Protein AF-A0A5B0R4Y1-F1 (afdb_monomer_lite)

Structure (mmCIF, N/CA/C/O backbone):
data_AF-A0A5B0R4Y1-F1
#
_entry.id   AF-A0A5B0R4Y1-F1
#
loop_
_atom_site.group_PDB
_atom_site.id
_atom_site.type_symbol
_atom_site.label_atom_id
_atom_site.label_alt_id
_atom_site.label_comp_id
_atom_site.label_asym_id
_atom_site.label_entity_id
_atom_site.label_seq_id
_atom_site.pdbx_PDB_ins_code
_atom_site.Cartn_x
_atom_site.Cartn_y
_atom_site.Cartn_z
_atom_site.occupancy
_atom_site.B_iso_or_equiv
_atom_site.auth_seq_id
_atom_site.auth_comp_id
_atom_site.auth_asym_id
_atom_site.auth_atom_id
_atom_site.pdbx_PDB_model_num
ATOM 1 N N . MET A 1 1 ? -43.181 -22.232 20.679 1.00 38.09 1 MET A N 1
ATOM 2 C CA . MET A 1 1 ? -42.866 -20.797 20.795 1.00 38.09 1 MET A CA 1
ATOM 3 C C . MET A 1 1 ? -41.421 -20.640 20.395 1.00 38.09 1 MET A C 1
ATOM 5 O O . MET A 1 1 ? -40.555 -21.022 21.168 1.00 38.09 1 MET A O 1
ATOM 9 N N . GLU A 1 2 ? -41.171 -20.155 19.186 1.00 41.31 2 GLU A N 1
ATOM 10 C CA . GLU A 1 2 ? -39.865 -19.580 18.876 1.00 41.31 2 GLU A CA 1
ATOM 11 C C . GLU A 1 2 ? -39.806 -18.232 19.598 1.00 41.31 2 GLU A C 1
ATOM 13 O O . GLU A 1 2 ? -40.754 -17.446 19.524 1.00 41.31 2 GLU A O 1
ATOM 18 N N . ALA A 1 3 ? -38.749 -18.001 20.374 1.00 44.84 3 ALA A N 1
ATOM 19 C CA . ALA A 1 3 ? -38.486 -16.672 20.900 1.00 44.84 3 ALA A CA 1
ATOM 20 C C . ALA A 1 3 ? -37.975 -15.824 19.733 1.00 44.84 3 ALA A C 1
ATOM 22 O O . ALA A 1 3 ? -37.005 -16.207 19.079 1.00 44.84 3 ALA A O 1
ATOM 23 N N . ASN A 1 4 ? -38.632 -14.698 19.459 1.00 44.19 4 ASN A N 1
ATOM 24 C CA . ASN A 1 4 ? -38.173 -13.764 18.441 1.00 44.19 4 ASN A CA 1
ATOM 25 C C . ASN A 1 4 ? -36.927 -13.038 18.979 1.00 44.19 4 ASN A C 1
ATOM 27 O O . ASN A 1 4 ? -37.041 -12.014 19.651 1.00 44.19 4 ASN A O 1
ATOM 31 N N . GLU A 1 5 ? -35.745 -13.624 18.773 1.00 57.09 5 GLU A N 1
ATOM 32 C CA . GLU A 1 5 ? -34.458 -13.023 19.139 1.00 57.09 5 GLU A CA 1
ATOM 33 C C . GLU A 1 5 ? -34.149 -11.845 18.201 1.00 57.09 5 GLU A C 1
ATOM 35 O O . GLU A 1 5 ? -33.362 -11.959 17.264 1.00 57.09 5 GLU A O 1
ATOM 40 N N . ASP A 1 6 ? -34.796 -10.701 18.429 1.00 64.50 6 ASP A N 1
ATOM 41 C CA . ASP A 1 6 ? -34.558 -9.489 17.645 1.00 64.50 6 ASP A CA 1
ATOM 42 C C . ASP A 1 6 ? -33.087 -9.042 17.715 1.00 64.50 6 ASP A C 1
ATOM 44 O O . ASP A 1 6 ? -32.431 -9.091 18.762 1.00 64.50 6 ASP A O 1
ATOM 48 N N . ALA A 1 7 ? -32.559 -8.585 16.577 1.00 63.09 7 ALA A N 1
ATOM 49 C CA . ALA A 1 7 ? -31.158 -8.207 16.451 1.00 63.09 7 ALA A CA 1
ATOM 50 C C . ALA A 1 7 ? -30.819 -7.000 17.345 1.00 63.09 7 ALA A C 1
ATOM 52 O O . ALA A 1 7 ? -31.391 -5.916 17.211 1.00 63.09 7 ALA A O 1
ATOM 53 N N . ARG A 1 8 ? -29.848 -7.171 18.250 1.00 75.69 8 ARG A N 1
ATOM 54 C CA . ARG A 1 8 ? -29.476 -6.154 19.245 1.00 75.69 8 ARG A CA 1
ATOM 55 C C . ARG A 1 8 ? -28.254 -5.361 18.790 1.00 75.69 8 ARG A C 1
ATOM 57 O O . ARG A 1 8 ? -27.192 -5.937 18.558 1.00 75.69 8 ARG A O 1
ATOM 64 N N . ILE A 1 9 ? -28.399 -4.038 18.731 1.00 65.12 9 ILE A N 1
ATOM 65 C CA . ILE A 1 9 ? -27.326 -3.093 18.400 1.00 65.12 9 ILE A CA 1
ATOM 66 C C . ILE A 1 9 ? -26.909 -2.339 19.671 1.00 65.12 9 ILE A C 1
ATOM 68 O O . ILE A 1 9 ? -27.747 -1.729 20.333 1.00 65.12 9 ILE A O 1
ATOM 72 N N . GLU A 1 10 ? -25.619 -2.358 20.007 1.00 76.31 10 GLU A N 1
ATOM 73 C CA . GLU A 1 10 ? -25.014 -1.456 20.997 1.00 76.31 10 GLU A CA 1
ATOM 74 C C . GLU A 1 10 ? -24.172 -0.396 20.272 1.00 76.31 10 GLU A C 1
ATOM 76 O O . GLU A 1 10 ? -23.448 -0.724 19.331 1.00 76.31 10 GLU A O 1
ATOM 81 N N . VAL A 1 11 ? -24.242 0.863 20.714 1.00 69.62 11 VAL A N 1
ATOM 82 C CA . VAL A 1 11 ? -23.490 1.991 20.135 1.00 69.62 11 VAL A CA 1
ATOM 83 C C . VAL A 1 11 ? -22.503 2.526 21.169 1.00 69.62 11 VAL A C 1
ATOM 85 O O . VAL A 1 11 ? -22.904 2.881 22.277 1.00 69.62 11 VAL A O 1
ATOM 88 N N . ILE A 1 12 ? -21.223 2.619 20.808 1.00 76.06 12 ILE A N 1
ATOM 89 C CA . ILE A 1 12 ? -20.169 3.227 21.632 1.00 76.06 12 ILE A CA 1
ATOM 90 C C . ILE A 1 12 ? -19.651 4.468 20.894 1.00 76.06 12 ILE A C 1
ATOM 92 O O . ILE A 1 12 ? -19.086 4.344 19.811 1.00 76.06 12 ILE A O 1
ATOM 96 N N . LEU A 1 13 ? -19.866 5.660 21.460 1.00 70.75 13 LEU A N 1
ATOM 97 C CA . LEU A 1 13 ? -19.510 6.953 20.852 1.00 70.75 13 LEU A CA 1
ATOM 98 C C . LEU A 1 13 ? -18.088 7.397 21.224 1.00 70.75 13 LEU A C 1
ATOM 100 O O . LEU A 1 13 ? -17.668 7.189 22.362 1.00 70.75 13 LEU A O 1
ATOM 104 N N . LEU A 1 14 ? -17.380 8.042 20.286 1.00 53.69 14 LEU A N 1
ATOM 105 C CA . LEU A 1 14 ? -15.951 8.372 20.408 1.00 53.69 14 LEU A CA 1
ATOM 106 C C . LEU A 1 14 ? -15.570 9.844 20.029 1.00 53.69 14 LEU A C 1
ATOM 108 O O . LEU A 1 14 ? -14.380 10.133 20.000 1.00 53.69 14 LEU A O 1
ATOM 112 N N . GLY A 1 15 ? -16.524 10.765 19.764 1.00 49.78 15 GLY A N 1
ATOM 113 C CA . GLY A 1 15 ? -16.311 12.196 19.361 1.00 49.78 15 GLY A CA 1
ATOM 114 C C . GLY A 1 15 ? -16.040 13.214 20.511 1.00 49.78 15 GLY A C 1
ATOM 115 O O . GLY A 1 15 ? -16.071 12.809 21.669 1.00 49.78 15 GLY A O 1
ATOM 116 N N . THR A 1 16 ? -15.802 14.542 20.372 1.00 51.34 16 THR A N 1
ATOM 117 C CA . THR A 1 16 ? -15.442 15.499 19.268 1.00 51.34 16 THR A CA 1
ATOM 118 C C . THR A 1 16 ? -14.321 16.523 19.689 1.00 51.34 16 THR A C 1
ATOM 120 O O . THR A 1 16 ? -14.647 17.565 20.260 1.00 51.34 16 THR A O 1
ATOM 123 N N . ASP A 1 17 ? -13.013 16.226 19.521 1.00 47.69 17 ASP A N 1
ATOM 124 C CA . ASP A 1 17 ? -11.842 17.012 20.053 1.00 47.69 17 ASP A CA 1
ATOM 125 C C . ASP A 1 17 ? -11.640 18.408 19.393 1.00 47.69 17 ASP A C 1
ATOM 127 O O . ASP A 1 17 ? -11.940 18.532 18.202 1.00 47.69 17 ASP A O 1
ATOM 131 N N . PRO A 1 18 ? -11.160 19.464 20.100 1.00 54.31 18 PRO A N 1
ATOM 132 C CA . PRO A 1 18 ? -11.375 20.857 19.689 1.00 54.31 18 PRO A CA 1
ATOM 133 C C . PRO A 1 18 ? -10.132 21.617 19.183 1.00 54.31 18 PRO A C 1
ATOM 135 O O . PRO A 1 18 ? -8.990 21.257 19.454 1.00 54.31 18 PRO A O 1
ATOM 138 N N . GLU A 1 19 ? -10.377 22.794 18.595 1.00 49.00 19 GLU A N 1
ATOM 139 C CA . GLU A 1 19 ? -9.423 23.912 18.584 1.00 49.00 19 GLU A CA 1
ATOM 140 C C . GLU A 1 19 ? -10.043 25.148 19.262 1.00 49.00 19 GLU A C 1
ATOM 142 O O . GLU A 1 19 ? -10.881 25.831 18.682 1.00 49.00 19 GLU A O 1
ATOM 147 N N . ASP A 1 20 ? -9.630 25.434 20.502 1.00 52.31 20 ASP A N 1
ATOM 148 C CA . ASP A 1 20 ? -9.762 26.748 21.154 1.00 52.31 20 ASP A CA 1
ATOM 149 C C . ASP A 1 20 ? -8.780 26.839 22.339 1.00 52.31 20 ASP A C 1
ATOM 151 O O . ASP A 1 20 ? -8.605 25.868 23.082 1.00 52.31 20 ASP A O 1
ATOM 155 N N . GLN A 1 21 ? -8.159 28.002 22.568 1.00 52.16 21 GLN A N 1
ATOM 156 C CA . GLN A 1 21 ? -7.161 28.213 23.631 1.00 52.16 21 GLN A CA 1
ATOM 157 C C . GLN A 1 21 ? -7.793 28.454 25.016 1.00 52.16 21 GLN A C 1
ATOM 159 O O . GLN A 1 21 ? -7.439 29.363 25.773 1.00 52.16 21 GLN A O 1
ATOM 164 N N . GLY A 1 22 ? -8.694 27.548 25.395 1.00 65.81 22 GLY A N 1
ATOM 165 C CA . GLY A 1 22 ? -9.138 27.373 26.771 1.00 65.81 22 GLY A CA 1
ATOM 166 C C . GLY A 1 22 ? -10.451 28.064 27.125 1.00 65.81 22 GLY A C 1
ATOM 167 O O . GLY A 1 22 ? -10.496 28.819 28.104 1.00 65.81 22 GLY A O 1
ATOM 168 N N . CYS A 1 23 ? -11.534 27.740 26.418 1.00 67.38 23 CYS A N 1
ATOM 169 C CA . CYS A 1 23 ? -12.882 27.919 26.955 1.00 67.38 23 CYS A CA 1
ATOM 170 C C . CYS A 1 23 ? -13.109 27.077 28.233 1.00 67.38 23 CYS A C 1
ATOM 172 O O . CYS A 1 23 ? -12.277 26.261 28.639 1.00 67.38 23 CYS A O 1
ATOM 174 N N . ARG A 1 24 ? -14.275 27.248 28.873 1.00 77.12 24 ARG A N 1
ATOM 175 C CA . ARG A 1 24 ? -14.645 26.522 30.104 1.00 77.12 24 ARG A CA 1
ATOM 176 C C . ARG A 1 24 ? -14.675 24.994 29.930 1.00 77.12 24 ARG A C 1
ATOM 178 O O . ARG A 1 24 ? -14.345 24.296 30.878 1.00 77.12 24 ARG A O 1
ATOM 185 N N . CYS A 1 25 ? -15.039 24.493 28.746 1.00 73.69 25 CYS A N 1
ATOM 186 C CA . CYS A 1 25 ? -15.074 23.056 28.438 1.00 73.69 25 CYS A CA 1
ATOM 187 C C . CYS A 1 25 ? -13.656 22.462 28.418 1.00 73.69 25 CYS A C 1
ATOM 189 O O . CYS A 1 25 ? -13.374 21.517 29.143 1.00 73.69 25 CYS A O 1
ATOM 191 N N . CYS A 1 26 ? -12.727 23.080 27.681 1.00 67.50 26 CYS A N 1
ATOM 192 C CA . CYS A 1 26 ? -11.330 22.630 27.575 1.00 67.50 26 CYS A CA 1
ATOM 193 C C . CYS A 1 26 ? -10.524 22.764 28.887 1.00 67.50 26 CYS A C 1
ATOM 195 O O . CYS A 1 26 ? -9.380 22.325 28.954 1.00 67.50 26 CYS A O 1
ATOM 197 N N . LYS A 1 27 ? -11.097 23.406 29.914 1.00 75.06 27 LYS A N 1
ATOM 198 C CA . LYS A 1 27 ? -10.540 23.569 31.270 1.00 75.06 27 LYS A CA 1
ATOM 199 C C . LYS A 1 27 ? -11.346 22.804 32.336 1.00 75.06 27 LYS A C 1
ATOM 201 O O . LYS A 1 27 ? -11.168 23.052 33.525 1.00 75.06 27 LYS A O 1
ATOM 206 N N . SER A 1 28 ? -12.265 21.934 31.920 1.00 82.00 28 SER A N 1
ATOM 207 C CA . SER A 1 28 ? -13.116 21.135 32.805 1.00 82.00 28 SER A CA 1
ATOM 208 C C . SER A 1 28 ? -12.381 19.892 33.309 1.00 82.00 28 SER A C 1
ATOM 210 O O . SER A 1 28 ? -11.640 19.256 32.562 1.00 82.00 28 SER A O 1
ATOM 212 N N . GLU A 1 29 ? -12.623 19.514 34.565 1.00 83.69 29 GLU A N 1
ATOM 213 C CA . GLU A 1 29 ? -12.167 18.234 35.126 1.00 83.69 29 GLU A CA 1
ATOM 214 C C . GLU A 1 29 ? -13.196 17.096 34.921 1.00 83.69 29 GLU A C 1
ATOM 216 O O . GLU A 1 29 ? -12.877 15.934 35.186 1.00 83.69 29 GLU A O 1
ATOM 221 N N . ASP A 1 30 ? -14.419 17.373 34.425 1.00 82.62 30 ASP A N 1
ATOM 222 C CA . ASP A 1 30 ? -15.346 16.294 34.042 1.00 82.62 30 ASP A CA 1
ATOM 223 C C . ASP A 1 30 ? -14.833 15.618 32.762 1.00 82.62 30 ASP A C 1
ATOM 225 O O . ASP A 1 30 ? -14.739 16.220 31.693 1.00 82.62 30 ASP A O 1
ATOM 229 N N . ARG A 1 31 ? -14.555 14.315 32.850 1.00 76.44 31 ARG A N 1
ATOM 230 C CA . ARG A 1 31 ? -14.103 13.485 31.724 1.00 76.44 31 ARG A CA 1
ATOM 231 C C . ARG A 1 31 ? -15.106 13.381 30.567 1.00 76.44 31 ARG A C 1
ATOM 233 O O . ARG A 1 31 ? -14.741 12.825 29.538 1.00 76.44 31 ARG A O 1
ATOM 240 N N . LYS A 1 32 ? -16.336 13.883 30.713 1.00 78.06 32 LYS A N 1
ATOM 241 C CA . LYS A 1 32 ? -17.307 14.055 29.613 1.00 78.06 32 LYS A CA 1
ATOM 242 C C . LYS A 1 32 ? -17.019 15.273 28.729 1.00 78.06 32 LYS A C 1
ATOM 244 O O . LYS A 1 32 ? -17.507 15.323 27.606 1.00 78.06 32 LYS A O 1
ATOM 249 N N . ASP A 1 33 ? -16.262 16.246 29.236 1.00 77.25 33 ASP A N 1
ATOM 250 C CA . ASP A 1 33 ? -15.797 17.402 28.464 1.00 77.25 33 ASP A CA 1
ATOM 251 C C . ASP A 1 33 ? -14.482 17.113 27.717 1.00 77.25 33 ASP A C 1
ATOM 253 O O . ASP A 1 33 ? -14.131 17.874 26.813 1.00 77.25 33 ASP A O 1
ATOM 257 N N . LEU A 1 34 ? -13.804 15.995 28.028 1.00 72.81 34 LEU A N 1
ATOM 258 C CA . LEU A 1 34 ? -12.762 15.408 27.180 1.00 72.81 34 LEU A CA 1
ATOM 259 C C . LEU A 1 34 ? -13.405 14.746 25.957 1.00 72.81 34 LEU A C 1
ATOM 261 O O . LEU A 1 34 ? -14.401 14.031 26.066 1.00 72.81 34 LEU A O 1
ATOM 265 N N . ARG A 1 35 ? -12.814 14.980 24.788 1.00 77.12 35 ARG A N 1
ATOM 266 C CA . ARG A 1 35 ? -13.399 14.669 23.488 1.00 77.12 35 ARG A CA 1
ATOM 267 C C . ARG A 1 35 ? -12.326 14.090 22.548 1.00 77.12 35 ARG A C 1
ATOM 269 O O . ARG A 1 35 ? -11.141 14.194 22.831 1.00 77.12 35 ARG A O 1
ATOM 276 N N . ARG A 1 36 ? -12.733 13.397 21.481 1.00 80.44 36 ARG A N 1
ATOM 277 C CA . ARG A 1 36 ? -11.874 12.702 20.483 1.00 80.44 36 ARG A CA 1
ATOM 278 C C . ARG A 1 36 ? -12.488 12.844 19.080 1.00 80.44 36 ARG A C 1
ATOM 280 O O . ARG A 1 36 ? -13.558 13.408 18.982 1.00 80.44 36 ARG A O 1
ATOM 287 N N . ASN A 1 37 ? -11.869 12.468 17.966 1.00 85.81 37 ASN A N 1
ATOM 288 C CA . ASN A 1 37 ? -12.493 12.611 16.635 1.00 85.81 37 ASN A CA 1
ATOM 289 C C . ASN A 1 37 ? -13.846 11.894 16.509 1.00 85.81 37 ASN A C 1
ATOM 291 O O . ASN A 1 37 ? -14.029 10.819 17.076 1.00 85.81 37 ASN A O 1
ATOM 295 N N . THR A 1 38 ? -14.774 12.472 15.736 1.00 87.94 38 THR A N 1
ATOM 296 C CA . THR A 1 38 ? -16.092 11.880 15.459 1.00 87.94 38 THR A CA 1
ATOM 297 C C . THR A 1 38 ? -15.934 10.448 14.961 1.00 87.94 38 THR A C 1
ATOM 299 O O . THR A 1 38 ? -15.342 10.208 13.916 1.00 87.94 38 THR A O 1
ATOM 302 N N . SER A 1 39 ? -16.432 9.496 15.743 1.00 89.88 39 SER A N 1
ATOM 303 C CA . SER A 1 39 ? -16.398 8.072 15.428 1.00 89.88 39 SER A CA 1
ATOM 304 C C . SER A 1 39 ? -17.388 7.338 16.337 1.00 89.88 39 SER A C 1
ATOM 306 O O . SER A 1 39 ? -17.730 7.821 17.427 1.00 89.88 39 SER A O 1
ATOM 308 N N . ALA A 1 40 ? -17.876 6.183 15.893 1.00 91.31 40 ALA A N 1
ATOM 309 C CA . ALA A 1 40 ? -18.737 5.313 16.683 1.00 91.31 40 ALA A CA 1
ATOM 310 C C . ALA A 1 40 ? -18.484 3.839 16.357 1.00 91.31 40 ALA A C 1
ATOM 312 O O . ALA A 1 40 ? -18.377 3.464 15.194 1.00 91.31 40 ALA A O 1
ATOM 313 N N . LEU A 1 41 ? -18.456 2.981 17.375 1.00 90.38 41 LEU A N 1
ATOM 314 C CA . LEU A 1 41 ? -18.425 1.533 17.189 1.00 90.38 41 LEU A CA 1
ATOM 315 C C . LEU A 1 41 ? -19.829 0.954 17.386 1.00 90.38 41 LEU A C 1
ATOM 317 O O . LEU A 1 41 ? -20.397 1.061 18.476 1.00 90.38 41 LEU A O 1
ATOM 321 N N . LEU A 1 42 ? -20.362 0.311 16.349 1.00 88.44 42 LEU A N 1
ATOM 322 C CA . LEU A 1 42 ? -21.570 -0.501 16.429 1.00 88.44 42 LEU A CA 1
ATOM 323 C C . LEU A 1 42 ? -21.194 -1.948 16.751 1.00 88.44 42 LEU A C 1
ATOM 325 O O . LEU A 1 42 ? -20.435 -2.581 16.013 1.00 88.44 42 LEU A O 1
ATOM 329 N N . ARG A 1 43 ? -21.776 -2.498 17.818 1.00 90.19 43 ARG A N 1
ATOM 330 C CA . ARG A 1 43 ? -21.804 -3.941 18.065 1.00 90.19 43 ARG A CA 1
ATOM 331 C C . ARG A 1 43 ? -23.164 -4.488 17.663 1.00 90.19 43 ARG A C 1
ATOM 333 O O . ARG A 1 43 ? -24.164 -4.118 18.268 1.00 90.19 43 ARG A O 1
ATOM 340 N N . ILE A 1 44 ? -23.195 -5.393 16.691 1.00 85.50 44 ILE A N 1
ATOM 341 C CA . ILE A 1 44 ? -24.428 -5.995 16.177 1.00 85.50 44 ILE A CA 1
ATOM 342 C C . ILE A 1 44 ? -24.460 -7.477 16.559 1.00 85.50 44 ILE A C 1
ATOM 344 O O . ILE A 1 44 ? -23.631 -8.266 16.104 1.00 85.50 44 ILE A O 1
ATOM 348 N N . HIS A 1 45 ? -25.431 -7.861 17.384 1.00 83.31 45 HIS A N 1
ATOM 349 C CA . HIS A 1 45 ? -25.769 -9.254 17.659 1.00 83.31 45 HIS A CA 1
ATOM 350 C C . HIS A 1 45 ? -26.889 -9.685 16.711 1.00 83.31 45 HIS A C 1
ATOM 352 O O . HIS A 1 45 ? -28.009 -9.189 16.819 1.00 83.31 45 HIS A O 1
ATOM 358 N N . HIS A 1 46 ? -26.591 -10.611 15.796 1.00 78.62 46 HIS A N 1
ATOM 359 C CA . HIS A 1 46 ? -27.568 -11.172 14.862 1.00 78.62 46 HIS A CA 1
ATOM 360 C C . HIS A 1 46 ? -27.709 -12.690 15.091 1.00 78.62 46 HIS A C 1
ATOM 362 O O . HIS A 1 46 ? -26.675 -13.367 15.128 1.00 78.62 46 HIS A O 1
ATOM 368 N N . PRO A 1 47 ? -28.927 -13.258 15.221 1.00 73.06 47 PRO A N 1
ATOM 369 C CA . PRO A 1 47 ? -29.113 -14.666 15.606 1.00 73.06 47 PRO A CA 1
ATOM 370 C C . PRO A 1 47 ? -28.464 -15.679 14.659 1.00 73.06 47 PRO A C 1
ATOM 372 O O . PRO A 1 47 ? -27.982 -16.719 15.105 1.00 73.06 47 PRO A O 1
ATOM 375 N N . SER A 1 48 ? -28.407 -15.366 13.359 1.00 74.19 48 SER A N 1
ATOM 376 C CA . SER A 1 48 ? -27.786 -16.235 12.351 1.00 74.19 48 SER A CA 1
ATOM 377 C C . SER A 1 48 ? -26.253 -16.205 12.345 1.00 74.19 48 SER A C 1
ATOM 379 O O . SER A 1 48 ? -25.650 -17.064 11.707 1.00 74.19 48 SER A O 1
ATOM 381 N N . ASN A 1 49 ? -25.598 -15.262 13.039 1.00 71.25 49 ASN A N 1
ATOM 382 C CA . ASN A 1 49 ? -24.135 -15.142 13.020 1.00 71.25 49 ASN A CA 1
ATOM 383 C C . ASN A 1 49 ? -23.467 -16.103 14.020 1.00 71.25 49 ASN A C 1
ATOM 385 O O . ASN A 1 49 ? -22.801 -15.690 14.975 1.00 71.25 49 ASN A O 1
ATOM 389 N N . LYS A 1 50 ? -23.694 -17.402 13.821 1.00 70.00 50 LYS A N 1
ATOM 390 C CA . LYS A 1 50 ? -23.131 -18.495 14.618 1.00 70.00 50 LYS A CA 1
ATOM 391 C C . LYS A 1 50 ? -22.092 -19.264 13.806 1.00 70.00 50 LYS A C 1
ATOM 393 O O . LYS A 1 50 ? -22.286 -19.525 12.625 1.00 70.00 50 LYS A O 1
ATOM 398 N N . THR A 1 51 ? -21.013 -19.685 14.458 1.00 66.12 51 THR A N 1
ATOM 399 C CA . THR A 1 51 ? -19.959 -20.523 13.853 1.00 66.12 51 THR A CA 1
ATOM 400 C C . THR A 1 51 ? -20.302 -22.020 13.832 1.00 66.12 51 THR A C 1
ATOM 402 O O . THR A 1 51 ? -19.615 -22.798 13.179 1.00 66.12 51 THR A O 1
ATOM 405 N N . SER A 1 52 ? -21.347 -22.423 14.557 1.00 68.44 52 SER A N 1
ATOM 406 C CA . SER A 1 52 ? -21.909 -23.777 14.665 1.00 68.44 52 SER A CA 1
ATOM 407 C C . SER A 1 52 ? -23.331 -23.651 15.249 1.00 68.44 52 SER A C 1
ATOM 409 O O . SER A 1 52 ? -23.559 -22.673 15.965 1.00 68.44 52 SER A O 1
ATOM 411 N N . PRO A 1 53 ? -24.292 -24.570 15.014 1.00 71.56 53 PRO A N 1
ATOM 412 C CA . PRO A 1 53 ? -25.653 -24.458 15.563 1.00 71.56 53 PRO A CA 1
ATOM 413 C C . PRO A 1 53 ? -25.709 -24.199 17.081 1.00 71.56 53 PRO A C 1
ATOM 415 O O . PRO A 1 53 ? -26.478 -23.344 17.536 1.00 71.56 53 PRO A O 1
ATOM 418 N N . ASP A 1 54 ? -24.830 -24.873 17.830 1.00 76.56 54 ASP A N 1
ATOM 419 C CA . ASP A 1 54 ? -24.715 -24.803 19.294 1.00 76.56 54 ASP A CA 1
ATOM 420 C C . ASP A 1 54 ? -23.825 -23.649 19.797 1.00 76.56 54 ASP A C 1
ATOM 422 O O . ASP A 1 54 ? -23.701 -23.431 21.003 1.00 76.56 54 ASP A O 1
ATOM 426 N N . ALA A 1 55 ? -23.172 -22.904 18.897 1.00 69.50 55 ALA A N 1
ATOM 427 C CA . ALA A 1 55 ? -22.309 -21.791 19.279 1.00 69.50 55 ALA A CA 1
ATOM 428 C C . ALA A 1 55 ? -23.131 -20.529 19.616 1.00 69.50 55 ALA A C 1
ATOM 430 O O . ALA A 1 55 ? -24.130 -20.241 18.946 1.00 69.50 55 ALA A O 1
ATOM 431 N N . PRO A 1 56 ? -22.701 -19.717 20.604 1.00 71.00 56 PRO A N 1
ATOM 432 C CA . PRO A 1 56 ? -23.286 -18.398 20.826 1.00 71.00 56 PRO A CA 1
ATOM 433 C C . PRO A 1 56 ? -23.076 -17.504 19.595 1.00 71.00 56 PRO A C 1
ATOM 435 O O . PRO A 1 56 ? -22.042 -17.582 18.923 1.00 71.00 56 PRO A O 1
ATOM 438 N N . SER A 1 57 ? -24.045 -16.630 19.304 1.00 73.81 57 SER A N 1
ATOM 439 C CA . SER A 1 57 ? -23.930 -15.682 18.193 1.00 73.81 57 SER A CA 1
ATOM 440 C C . SER A 1 57 ? -22.749 -14.739 18.431 1.00 73.81 57 SER A C 1
ATOM 442 O O . SER A 1 57 ? -22.651 -14.054 19.452 1.00 73.81 57 SER A O 1
ATOM 444 N N . THR A 1 58 ? -21.805 -14.727 17.492 1.00 81.25 58 THR A N 1
ATOM 445 C CA . THR A 1 58 ? -20.613 -13.887 17.610 1.00 81.25 58 THR A CA 1
ATOM 446 C C . THR A 1 58 ? -20.978 -12.476 17.143 1.00 81.25 58 THR A C 1
ATOM 448 O O . THR A 1 58 ? -21.467 -12.326 16.023 1.00 81.25 58 THR A O 1
ATOM 451 N N . PRO A 1 59 ? -20.776 -11.423 17.951 1.00 84.31 59 PRO A N 1
ATOM 452 C CA . PRO A 1 59 ? -21.127 -10.071 17.536 1.00 84.31 59 PRO A CA 1
ATOM 453 C C . PRO A 1 59 ? -20.253 -9.585 16.374 1.00 84.31 59 PRO A C 1
ATOM 455 O O . PRO A 1 59 ? -19.055 -9.872 16.319 1.00 84.31 59 PRO A O 1
ATOM 458 N N . LEU A 1 60 ? -20.851 -8.814 15.467 1.00 83.44 60 LEU A N 1
ATOM 459 C CA . LEU A 1 60 ? -20.127 -8.026 14.470 1.00 83.44 60 LEU A CA 1
ATOM 460 C C . LEU A 1 60 ? -19.739 -6.672 15.071 1.00 83.44 60 LEU A C 1
ATOM 462 O O . LEU A 1 60 ? -20.539 -6.060 15.781 1.00 83.44 60 LEU A O 1
ATOM 466 N N . HIS A 1 61 ? -18.533 -6.198 14.768 1.00 86.31 61 HIS A N 1
ATOM 467 C CA . HIS A 1 61 ? -18.023 -4.895 15.190 1.00 86.31 61 HIS A CA 1
ATOM 468 C C . HIS A 1 61 ? -17.756 -4.007 13.966 1.00 86.31 61 HIS A C 1
ATOM 470 O O . HIS A 1 61 ? -16.727 -4.152 13.305 1.00 86.31 61 HIS A O 1
ATOM 476 N N . LEU A 1 62 ? -18.686 -3.094 13.672 1.00 86.50 62 LEU A N 1
ATOM 477 C CA . LEU A 1 62 ? -18.562 -2.097 12.603 1.00 86.50 62 LEU A CA 1
ATOM 478 C C . LEU A 1 62 ? -18.115 -0.764 13.207 1.00 86.50 62 LEU A C 1
ATOM 480 O O . LEU A 1 62 ? -18.839 -0.179 14.012 1.00 86.50 62 LEU A O 1
ATOM 484 N N . LEU A 1 63 ? -16.941 -0.280 12.810 1.00 90.94 63 LEU A N 1
ATOM 485 C CA . LEU A 1 63 ? -16.461 1.054 13.169 1.00 90.94 63 LEU A CA 1
ATOM 486 C C . LEU A 1 63 ? -16.927 2.069 12.119 1.00 90.94 63 LEU A C 1
ATOM 488 O O . LEU A 1 63 ? -16.728 1.847 10.929 1.00 90.94 63 LEU A O 1
ATOM 492 N N . ILE A 1 64 ? -17.528 3.171 12.556 1.00 91.56 64 ILE A N 1
ATOM 493 C CA . ILE A 1 64 ? -17.869 4.327 11.724 1.00 91.56 64 ILE A CA 1
ATOM 494 C C . ILE A 1 64 ? -16.839 5.413 12.016 1.00 91.56 64 ILE A C 1
ATOM 496 O O . ILE A 1 64 ? -16.724 5.836 13.166 1.00 91.56 64 ILE A O 1
ATOM 500 N N . ASP A 1 65 ? -16.128 5.836 10.973 1.00 91.62 65 ASP A N 1
ATOM 501 C CA . ASP A 1 65 ? -14.999 6.769 10.977 1.00 91.62 65 ASP A CA 1
ATOM 502 C C . ASP A 1 65 ? -13.808 6.384 11.872 1.00 91.62 65 ASP A C 1
ATOM 504 O O . ASP A 1 65 ? -13.917 5.770 12.936 1.00 91.62 65 ASP A O 1
ATOM 508 N N . VAL A 1 66 ? -12.620 6.756 11.404 1.00 87.56 66 VAL A N 1
ATOM 509 C CA . VAL A 1 66 ? -11.318 6.447 11.998 1.00 87.56 66 VAL A CA 1
ATOM 510 C C . VAL A 1 66 ? -10.469 7.719 11.973 1.00 87.56 66 VAL A C 1
ATOM 512 O O . VAL A 1 66 ? -9.471 7.801 11.270 1.00 87.56 66 VAL A O 1
ATOM 515 N N . GLY A 1 67 ? -10.882 8.760 12.699 1.00 84.12 67 GLY A N 1
ATOM 516 C CA . GLY A 1 67 ? -10.123 10.015 12.806 1.00 84.12 67 GLY A CA 1
ATOM 517 C C . GLY A 1 67 ? -8.838 9.905 13.634 1.00 84.12 67 GLY A C 1
ATOM 518 O O . GLY A 1 67 ? -8.676 8.956 14.397 1.00 84.12 67 GLY A O 1
ATOM 519 N N . LYS A 1 68 ? -7.941 10.901 13.532 1.00 79.19 68 LYS A N 1
ATOM 520 C CA . LYS A 1 68 ? -6.579 10.917 14.132 1.00 79.19 68 LYS A CA 1
ATOM 521 C C . LYS A 1 68 ? -6.465 10.414 15.589 1.00 79.19 68 LYS A C 1
ATOM 523 O O . LYS A 1 68 ? -5.463 9.799 15.937 1.00 79.19 68 LYS A O 1
ATOM 528 N N . SER A 1 69 ? -7.473 10.606 16.444 1.00 80.12 69 SER A N 1
ATOM 529 C CA . SER A 1 69 ? -7.476 10.103 17.833 1.00 80.12 69 SER A CA 1
ATOM 530 C C . SER A 1 69 ? -7.932 8.638 18.009 1.00 80.12 69 SER A C 1
ATOM 532 O O . SER A 1 69 ? -8.139 8.195 19.143 1.00 80.12 69 SER A O 1
ATOM 534 N N . PHE A 1 70 ? -8.168 7.884 16.928 1.00 84.88 70 PHE A N 1
ATOM 535 C CA . PHE A 1 70 ? -8.711 6.519 16.975 1.00 84.88 70 PHE A CA 1
ATOM 536 C C . PHE A 1 70 ? -7.878 5.584 17.857 1.00 84.88 70 PHE A C 1
ATOM 538 O O . PHE A 1 70 ? -8.444 4.875 18.687 1.00 84.88 70 PHE A O 1
ATOM 545 N N . CYS A 1 71 ? -6.547 5.610 17.733 1.00 74.62 71 CYS A N 1
ATOM 546 C CA . CYS A 1 71 ? -5.662 4.732 18.502 1.00 74.62 71 CYS A CA 1
ATOM 547 C C . CYS A 1 71 ? -5.850 4.919 20.022 1.00 74.62 71 CYS A C 1
ATOM 549 O O . CYS A 1 71 ? -5.910 3.941 20.770 1.00 74.62 71 CYS A O 1
ATOM 551 N N . GLU A 1 72 ? -6.046 6.153 20.495 1.00 73.75 72 GLU A N 1
ATOM 552 C CA . GLU A 1 72 ? -6.365 6.418 21.901 1.00 73.75 72 GLU A CA 1
ATOM 553 C C . GLU A 1 72 ? -7.760 5.932 22.296 1.00 73.75 72 GLU A C 1
ATOM 555 O O . GLU A 1 72 ? -7.924 5.301 23.341 1.00 73.75 72 GLU A O 1
ATOM 560 N N . ALA A 1 73 ? -8.764 6.214 21.460 1.00 81.81 73 ALA A N 1
ATOM 561 C CA . ALA A 1 73 ? -10.143 5.800 21.688 1.00 81.81 73 ALA A CA 1
ATOM 562 C C . ALA A 1 73 ? -10.244 4.267 21.783 1.00 81.81 73 ALA A C 1
ATOM 564 O O . ALA A 1 73 ? -10.836 3.734 22.721 1.00 81.81 73 ALA A O 1
ATOM 565 N N . ALA A 1 74 ? -9.587 3.551 20.870 1.00 82.44 74 ALA A N 1
ATOM 566 C CA . ALA A 1 74 ? -9.481 2.101 20.885 1.00 82.44 74 ALA A CA 1
ATOM 567 C C . ALA A 1 74 ? -8.754 1.602 22.143 1.00 82.44 74 ALA A C 1
ATOM 569 O O . ALA A 1 74 ? -9.284 0.750 22.855 1.00 82.44 74 ALA A O 1
ATOM 570 N N . ARG A 1 75 ? -7.583 2.161 22.480 1.00 73.56 75 ARG A N 1
ATOM 571 C CA . ARG A 1 75 ? -6.814 1.765 23.677 1.00 73.56 75 ARG A CA 1
ATOM 572 C C . ARG A 1 75 ? -7.573 2.009 24.982 1.00 73.56 75 ARG A C 1
ATOM 574 O O . ARG A 1 75 ? -7.413 1.227 25.916 1.00 73.56 75 ARG A O 1
ATOM 581 N N . GLU A 1 76 ? -8.414 3.038 25.050 1.00 81.00 76 GLU A N 1
ATOM 582 C CA . GLU A 1 76 ? -9.264 3.292 26.212 1.00 81.00 76 GLU A CA 1
ATOM 583 C C . GLU A 1 76 ? -10.513 2.396 26.254 1.00 81.00 76 GLU A C 1
ATOM 585 O O . GLU A 1 76 ? -10.816 1.825 27.304 1.00 81.00 76 GLU A O 1
ATOM 590 N N . PHE A 1 77 ? -11.272 2.289 25.161 1.00 86.75 77 PHE A N 1
ATOM 591 C CA . PHE A 1 77 ? -12.604 1.675 25.182 1.00 86.75 77 PHE A CA 1
ATOM 592 C C . PHE A 1 77 ? -12.612 0.194 24.792 1.00 86.75 77 PHE A C 1
ATOM 594 O O . PHE A 1 77 ? -13.389 -0.571 25.367 1.00 86.75 77 PHE A O 1
ATOM 601 N N . PHE A 1 78 ? -11.745 -0.264 23.883 1.00 87.62 78 PHE A N 1
ATOM 602 C CA . PHE A 1 78 ? -11.779 -1.660 23.432 1.00 87.62 78 PHE A CA 1
ATOM 603 C C . PHE A 1 78 ? -11.516 -2.655 24.579 1.00 87.62 78 PHE A C 1
ATOM 605 O O . PHE A 1 78 ? -12.281 -3.616 24.683 1.00 87.62 78 PHE A O 1
ATOM 612 N N . PRO A 1 79 ? -10.558 -2.433 25.508 1.00 81.56 79 PRO A N 1
ATOM 613 C CA . PRO A 1 79 ? -10.398 -3.300 26.674 1.00 81.56 79 PRO A CA 1
ATOM 614 C C . PRO A 1 79 ? -11.620 -3.280 27.604 1.00 81.56 79 PRO A C 1
ATOM 616 O O . PRO A 1 79 ? -12.083 -4.346 28.004 1.00 81.56 79 PRO A O 1
ATOM 619 N N . LYS A 1 80 ? -12.182 -2.093 27.895 1.00 88.94 80 LYS A N 1
ATOM 620 C CA . LYS A 1 80 ? -13.357 -1.924 28.778 1.00 88.94 80 LYS A CA 1
ATOM 621 C C . LYS A 1 80 ? -14.586 -2.682 28.270 1.00 88.94 80 LYS A C 1
ATOM 623 O O . LYS A 1 80 ? -15.329 -3.243 29.066 1.00 88.94 80 LYS A O 1
ATOM 628 N N . HIS A 1 81 ? -14.789 -2.706 26.953 1.00 89.19 81 HIS A N 1
ATOM 629 C CA . HIS A 1 81 ? -15.925 -3.374 26.314 1.00 89.19 81 HIS A CA 1
ATOM 630 C C . HIS A 1 81 ? -15.587 -4.775 25.767 1.00 89.19 81 HIS A C 1
ATOM 632 O O . HIS A 1 81 ? -16.450 -5.405 25.160 1.00 89.19 81 HIS A O 1
ATOM 638 N N . ASN A 1 82 ? -14.362 -5.275 25.969 1.00 88.19 82 ASN A N 1
ATOM 639 C CA . ASN A 1 82 ? -13.820 -6.513 25.388 1.00 88.19 82 ASN A CA 1
ATOM 640 C C . ASN A 1 82 ? -13.959 -6.620 23.849 1.00 88.19 82 ASN A C 1
ATOM 642 O O . ASN A 1 82 ? -14.246 -7.683 23.298 1.00 88.19 82 ASN A O 1
ATOM 646 N N . ILE A 1 83 ? -13.732 -5.514 23.140 1.00 86.06 83 ILE A N 1
ATOM 647 C CA . ILE A 1 83 ? -13.551 -5.506 21.684 1.00 86.06 83 ILE A CA 1
ATOM 648 C C . ILE A 1 83 ? -12.144 -6.029 21.372 1.00 86.06 83 ILE A C 1
ATOM 650 O O . ILE A 1 83 ? -11.154 -5.549 21.922 1.00 86.06 83 ILE A O 1
ATOM 654 N N . ARG A 1 84 ? -12.056 -7.038 20.499 1.00 81.56 84 ARG A N 1
ATOM 655 C CA . ARG A 1 84 ? -10.795 -7.711 20.116 1.00 81.56 84 ARG A CA 1
ATOM 656 C C . ARG A 1 84 ? -10.574 -7.813 18.604 1.00 81.56 84 ARG A C 1
ATOM 658 O O . ARG A 1 84 ? -9.526 -8.282 18.177 1.00 81.56 84 ARG A O 1
ATOM 665 N N . ARG A 1 85 ? -11.558 -7.383 17.815 1.00 78.94 85 ARG A N 1
ATOM 666 C CA . ARG A 1 85 ? -11.547 -7.321 16.350 1.00 78.94 85 ARG A CA 1
ATOM 667 C C . ARG A 1 85 ? -12.427 -6.163 15.892 1.00 78.94 85 ARG A C 1
ATOM 669 O O . ARG A 1 85 ? -13.323 -5.765 16.638 1.00 78.94 85 ARG A O 1
ATOM 676 N N . LEU A 1 86 ? -12.218 -5.724 14.659 1.00 82.12 86 LEU A N 1
ATOM 677 C CA . LEU A 1 86 ? -13.206 -5.005 13.862 1.00 82.12 86 LEU A CA 1
ATOM 678 C C . LEU A 1 86 ? -13.540 -5.900 12.670 1.00 82.12 86 LEU A C 1
ATOM 680 O O . LEU A 1 86 ? -12.636 -6.510 12.101 1.00 82.12 86 LEU A O 1
ATOM 684 N N . ASP A 1 87 ? -14.821 -6.019 12.343 1.00 81.56 87 ASP A N 1
ATOM 685 C CA . ASP A 1 87 ? -15.303 -6.824 11.217 1.00 81.56 87 ASP A CA 1
ATOM 686 C C . ASP A 1 87 ? -15.456 -5.965 9.948 1.00 81.56 87 ASP A C 1
ATOM 688 O O . ASP A 1 87 ? -15.326 -6.477 8.840 1.00 81.56 87 ASP A O 1
ATOM 692 N N . ALA A 1 88 ? -15.677 -4.654 10.106 1.00 83.00 88 ALA A N 1
ATOM 693 C CA . ALA A 1 88 ? -15.673 -3.676 9.021 1.00 83.00 88 ALA A CA 1
ATOM 694 C C . ALA A 1 88 ? -15.376 -2.252 9.531 1.00 83.00 88 ALA A C 1
ATOM 696 O O . ALA A 1 88 ? -15.546 -1.946 10.717 1.00 83.00 88 ALA A O 1
ATOM 697 N N . VAL A 1 89 ? -14.978 -1.376 8.605 1.00 88.19 89 VAL A N 1
ATOM 698 C CA . VAL A 1 89 ? -14.843 0.075 8.796 1.00 88.19 89 VAL A CA 1
ATOM 699 C C . VAL A 1 89 ? -15.686 0.776 7.729 1.00 88.19 89 VAL A C 1
ATOM 701 O O . VAL A 1 89 ? -15.557 0.466 6.547 1.00 88.19 89 VAL A O 1
ATOM 704 N N . LEU A 1 90 ? -16.531 1.719 8.140 1.00 86.75 90 LEU A N 1
ATOM 705 C CA . LEU A 1 90 ? -17.306 2.598 7.269 1.00 86.75 90 LEU A CA 1
ATOM 706 C C . LEU A 1 90 ? -16.782 4.027 7.428 1.00 86.75 90 LEU A C 1
ATOM 708 O O . LEU A 1 90 ? -16.946 4.628 8.486 1.00 86.75 90 LEU A O 1
ATOM 712 N N . LEU A 1 91 ? -16.164 4.563 6.378 1.00 88.94 91 LEU A N 1
ATOM 713 C CA . LEU A 1 91 ? -15.745 5.963 6.322 1.00 88.94 91 LEU A CA 1
ATOM 714 C C . LEU A 1 91 ? -16.898 6.798 5.752 1.00 88.94 91 LEU A C 1
ATOM 716 O O . LEU A 1 91 ? -17.446 6.454 4.704 1.00 88.94 91 LEU A O 1
ATOM 720 N N . THR A 1 92 ? -17.280 7.876 6.433 1.00 86.44 92 THR A N 1
ATOM 721 C CA . THR A 1 92 ? -18.389 8.747 6.019 1.00 86.44 92 THR A CA 1
ATOM 722 C C . THR A 1 92 ? -17.978 9.715 4.914 1.00 86.44 92 THR A C 1
ATOM 724 O O . THR A 1 92 ? -18.767 9.984 4.009 1.00 86.44 92 THR A O 1
ATOM 727 N N . HIS A 1 93 ? -16.749 10.234 4.977 1.00 86.12 93 HIS A N 1
ATOM 728 C CA . HIS A 1 93 ? -16.195 11.194 4.024 1.00 86.12 93 HIS A CA 1
ATOM 729 C C . HIS A 1 93 ? -14.652 11.263 4.125 1.00 86.12 93 HIS A C 1
ATOM 731 O O . HIS A 1 93 ? -14.094 10.881 5.153 1.00 86.12 93 HIS A O 1
ATOM 737 N N . PRO A 1 94 ? -13.929 11.736 3.090 1.00 79.94 94 PRO A N 1
ATOM 738 C CA . PRO A 1 94 ? -12.465 11.660 3.025 1.00 79.94 94 PRO A CA 1
ATOM 739 C C . PRO A 1 94 ? -11.746 12.843 3.710 1.00 79.94 94 PRO A C 1
ATOM 741 O O . PRO A 1 94 ? -10.750 13.347 3.193 1.00 79.94 94 PRO A O 1
ATOM 744 N N . HIS A 1 95 ? -12.243 13.328 4.851 1.00 80.94 95 HIS A N 1
ATOM 745 C CA . HIS A 1 95 ? -11.563 14.371 5.632 1.00 80.94 95 HIS A CA 1
ATOM 746 C C . HIS A 1 95 ? -10.678 13.786 6.741 1.00 80.94 95 HIS A C 1
ATOM 748 O O . HIS A 1 95 ? -10.887 12.674 7.229 1.00 80.94 95 HIS A O 1
ATOM 754 N N . ALA A 1 96 ? -9.687 14.568 7.173 1.00 74.25 96 ALA A N 1
ATOM 755 C CA . ALA A 1 96 ? -8.679 14.142 8.142 1.00 74.25 96 ALA A CA 1
ATOM 756 C C . ALA A 1 96 ? -9.255 13.731 9.511 1.00 74.25 96 ALA A C 1
ATOM 758 O O . ALA A 1 96 ? -8.696 12.873 10.199 1.00 74.25 96 ALA A O 1
ATOM 759 N N . ASP A 1 97 ? -10.382 14.317 9.913 1.00 79.38 97 ASP A N 1
ATOM 760 C CA . ASP A 1 97 ? -11.097 13.971 11.138 1.00 79.38 97 ASP A CA 1
ATOM 761 C C . ASP A 1 97 ? -11.889 12.659 11.046 1.00 79.38 97 ASP A C 1
ATOM 763 O O . ASP A 1 97 ? -12.252 12.128 12.094 1.00 79.38 97 ASP A O 1
ATOM 767 N N . ALA A 1 98 ? -12.075 12.114 9.840 1.00 83.81 98 ALA A N 1
ATOM 768 C CA . ALA A 1 98 ? -12.742 10.843 9.573 1.00 83.81 98 ALA A CA 1
ATOM 769 C C . ALA A 1 98 ? -11.786 9.703 9.166 1.00 83.81 98 ALA A C 1
ATOM 771 O O . ALA A 1 98 ? -12.156 8.542 9.331 1.00 83.81 98 ALA A O 1
ATOM 772 N N . ILE A 1 99 ? -10.571 9.990 8.661 1.00 83.19 99 ILE A N 1
ATOM 773 C CA . ILE A 1 99 ? -9.676 8.948 8.094 1.00 83.19 99 ILE A CA 1
ATOM 774 C C . ILE A 1 99 ? -8.254 8.865 8.691 1.00 83.19 99 ILE A C 1
ATOM 776 O O . ILE A 1 99 ? -7.638 7.801 8.629 1.00 83.19 99 ILE A O 1
ATOM 780 N N . ASN A 1 100 ? -7.705 9.929 9.300 1.00 79.94 100 ASN A N 1
ATOM 781 C CA . ASN A 1 100 ? -6.274 9.963 9.685 1.00 79.94 100 ASN A CA 1
ATOM 782 C C . ASN A 1 100 ? -5.913 9.139 10.940 1.00 79.94 100 ASN A C 1
ATOM 784 O O . ASN A 1 100 ? -4.794 9.214 11.433 1.00 79.94 100 ASN A O 1
ATOM 788 N N . GLY A 1 101 ? -6.844 8.373 11.497 1.00 74.12 101 GLY A N 1
ATOM 789 C CA . GLY A 1 101 ? -6.615 7.387 12.557 1.00 74.12 101 GLY A CA 1
ATOM 790 C C . GLY A 1 101 ? -6.229 6.005 12.034 1.00 74.12 101 GLY A C 1
ATOM 791 O O . GLY A 1 101 ? -5.919 5.124 12.831 1.00 74.12 101 GLY A O 1
ATOM 792 N N . LEU A 1 102 ? -6.229 5.821 10.710 1.00 69.38 102 LEU A N 1
ATOM 793 C CA . LEU A 1 102 ? -5.595 4.690 10.027 1.00 69.38 102 LEU A CA 1
ATOM 794 C C . LEU A 1 102 ? -4.048 4.808 10.020 1.00 69.38 102 LEU A C 1
ATOM 796 O O . LEU A 1 102 ? -3.355 3.887 9.595 1.00 69.38 102 LEU A O 1
ATOM 800 N N . ASP A 1 103 ? -3.514 5.937 10.499 1.00 63.09 103 ASP A N 1
ATOM 801 C CA . ASP A 1 103 ? -2.100 6.324 10.488 1.00 63.09 103 ASP A CA 1
ATOM 802 C C . ASP A 1 103 ? -1.258 5.687 11.613 1.00 63.09 103 ASP A C 1
ATOM 804 O O . ASP A 1 103 ? -0.901 6.342 12.592 1.00 63.09 103 ASP A O 1
ATOM 808 N N . ASP A 1 104 ? -0.898 4.408 11.456 1.00 61.44 104 ASP A N 1
ATOM 809 C CA . ASP A 1 104 ? 0.156 3.755 12.265 1.00 61.44 104 ASP A CA 1
ATOM 810 C C . ASP A 1 104 ? 1.540 3.773 11.568 1.00 61.44 104 ASP A C 1
ATOM 812 O O . ASP A 1 104 ? 2.577 3.678 12.234 1.00 61.44 104 ASP A O 1
ATOM 816 N N . LEU A 1 105 ? 1.586 3.913 10.233 1.00 63.34 105 LEU A N 1
ATOM 817 C CA . LEU A 1 105 ? 2.816 3.947 9.430 1.00 63.34 105 LEU A CA 1
ATOM 818 C C . LEU A 1 105 ? 2.813 5.147 8.470 1.00 63.34 105 LEU A C 1
ATOM 820 O O . LEU A 1 105 ? 1.971 5.249 7.582 1.00 63.34 105 LEU A O 1
ATOM 824 N N . ARG A 1 106 ? 3.789 6.046 8.641 1.00 80.38 106 ARG A N 1
ATOM 825 C CA . ARG A 1 106 ? 3.938 7.271 7.839 1.00 80.38 106 ARG A CA 1
ATOM 826 C C . ARG A 1 106 ? 4.942 7.090 6.718 1.00 80.38 106 ARG A C 1
ATOM 828 O O . ARG A 1 106 ? 6.016 6.530 6.933 1.00 80.38 106 ARG A O 1
ATOM 835 N N . VAL A 1 107 ? 4.629 7.637 5.555 1.00 81.81 107 VAL A N 1
ATOM 836 C CA . VAL A 1 107 ? 5.497 7.696 4.373 1.00 81.81 107 VAL A CA 1
ATOM 837 C C . VAL A 1 107 ? 5.494 9.104 3.783 1.00 81.81 107 VAL A C 1
ATOM 839 O O . VAL A 1 107 ? 4.651 9.926 4.138 1.00 81.81 107 VAL A O 1
ATOM 842 N N . HIS A 1 108 ? 6.447 9.417 2.906 1.00 84.69 108 HIS A N 1
ATOM 843 C CA . HIS A 1 108 ? 6.452 10.691 2.185 1.00 84.69 108 HIS A CA 1
ATOM 844 C C . HIS A 1 108 ? 5.862 10.498 0.785 1.00 84.69 108 HIS A C 1
ATOM 846 O O . HIS A 1 108 ? 6.260 9.569 0.087 1.00 84.69 108 HIS A O 1
ATOM 852 N N . HIS A 1 109 ? 4.982 11.400 0.352 1.00 82.62 109 HIS A N 1
ATOM 853 C CA . HIS A 1 109 ? 4.487 11.530 -1.024 1.00 82.62 109 HIS A CA 1
ATOM 854 C C . HIS A 1 109 ? 4.956 12.880 -1.593 1.00 82.62 109 HIS A C 1
ATOM 856 O O . HIS A 1 109 ? 4.196 13.819 -1.825 1.00 82.62 109 HIS A O 1
ATOM 862 N N . GLY A 1 110 ? 6.268 13.010 -1.755 1.00 82.12 110 GLY A N 1
ATOM 863 C CA . GLY A 1 110 ? 6.915 14.238 -2.200 1.00 82.12 110 GLY A CA 1
ATOM 864 C C . GLY A 1 110 ? 7.054 15.291 -1.109 1.00 82.12 110 GLY A C 1
ATOM 865 O O . GLY A 1 110 ? 7.232 14.964 0.067 1.00 82.12 110 GLY A O 1
ATOM 866 N N . LYS A 1 111 ? 7.106 16.568 -1.509 1.00 79.62 111 LYS A N 1
ATOM 867 C CA . LYS A 1 111 ? 7.548 17.671 -0.642 1.00 79.62 111 LYS A CA 1
ATOM 868 C C . LYS A 1 111 ? 6.791 18.973 -0.898 1.00 79.62 111 LYS A C 1
ATOM 870 O O . LYS A 1 111 ? 6.433 19.282 -2.031 1.00 79.62 111 LYS A O 1
ATOM 875 N N . PHE A 1 112 ? 6.630 19.768 0.155 1.00 72.38 112 PHE A N 1
ATOM 876 C CA . PHE A 1 112 ? 6.204 21.162 0.079 1.00 72.38 112 PHE A CA 1
ATOM 877 C C . PHE A 1 112 ? 7.384 22.054 -0.332 1.00 72.38 112 PHE A C 1
ATOM 879 O O . PHE A 1 112 ? 8.378 22.153 0.393 1.00 72.38 112 PHE A O 1
ATOM 886 N N . PHE A 1 113 ? 7.250 22.731 -1.473 1.00 66.44 113 PHE A N 1
ATOM 887 C CA . PHE A 1 113 ? 8.242 23.671 -2.002 1.00 66.44 113 PHE A CA 1
ATOM 888 C C . PHE A 1 113 ? 7.987 25.097 -1.478 1.00 66.44 113 PHE A C 1
ATOM 890 O O . PHE A 1 113 ? 7.416 25.942 -2.166 1.00 66.44 113 PHE A O 1
ATOM 897 N N . GLU A 1 114 ? 8.394 25.368 -0.238 1.00 66.94 114 GLU A N 1
ATOM 898 C CA . GLU A 1 114 ? 8.366 26.716 0.348 1.00 66.94 114 GLU A CA 1
ATOM 899 C C . GLU A 1 114 ? 9.588 27.532 -0.098 1.00 66.94 114 GLU A C 1
ATOM 901 O O . GLU A 1 114 ? 10.727 27.166 0.181 1.00 66.94 114 GLU A O 1
ATOM 906 N N . SER A 1 115 ? 9.368 28.683 -0.741 1.00 58.78 115 SER A N 1
ATOM 907 C CA . SER A 1 115 ? 10.424 29.482 -1.393 1.00 58.78 115 SER A CA 1
ATOM 908 C C . SER A 1 115 ? 11.522 30.039 -0.473 1.00 58.78 115 SER A C 1
ATOM 910 O O . SER A 1 115 ? 12.537 30.513 -0.974 1.00 58.78 115 SER A O 1
ATOM 912 N N . ASN A 1 116 ? 11.332 29.989 0.851 1.00 59.47 116 ASN A N 1
ATOM 913 C CA . ASN A 1 116 ? 12.265 30.495 1.864 1.00 59.47 116 ASN A CA 1
ATOM 914 C C . ASN A 1 116 ? 12.484 29.520 3.047 1.00 59.47 116 ASN A C 1
ATOM 916 O O . ASN A 1 116 ? 12.973 29.937 4.097 1.00 59.47 116 ASN A O 1
ATOM 920 N N . SER A 1 117 ? 12.139 28.231 2.919 1.00 59.78 117 SER A N 1
ATOM 921 C CA . SER A 1 117 ? 12.454 27.217 3.943 1.00 59.78 117 SER A CA 1
ATOM 922 C C . SER A 1 117 ? 13.106 25.973 3.338 1.00 59.78 117 SER A C 1
ATOM 924 O O . SER A 1 117 ? 13.240 25.852 2.127 1.00 59.78 117 SER A O 1
ATOM 926 N N . LYS A 1 118 ? 13.527 25.024 4.183 1.00 67.44 118 LYS A N 1
ATOM 927 C CA . LYS A 1 118 ? 13.886 23.680 3.703 1.00 67.44 118 LYS A CA 1
ATOM 928 C C . LYS A 1 118 ? 12.621 22.945 3.262 1.00 67.44 118 LYS A C 1
ATOM 930 O O . LYS A 1 118 ? 11.625 23.028 3.983 1.00 67.44 118 LYS A O 1
ATOM 935 N N . ASP A 1 119 ? 12.691 22.213 2.149 1.00 73.81 119 ASP A N 1
ATOM 936 C CA . ASP A 1 119 ? 11.632 21.312 1.683 1.00 73.81 119 ASP A CA 1
ATOM 937 C C . ASP A 1 119 ? 11.124 20.427 2.834 1.00 73.81 119 ASP A C 1
ATOM 939 O O . ASP A 1 119 ? 11.897 19.673 3.435 1.00 73.81 119 ASP A O 1
ATOM 943 N N . LYS A 1 120 ? 9.824 20.490 3.129 1.00 76.38 120 LYS A N 1
ATOM 944 C CA . LYS A 1 120 ? 9.179 19.624 4.132 1.00 76.38 120 LYS A CA 1
ATOM 945 C C . LYS A 1 120 ? 8.558 18.427 3.413 1.00 76.38 120 LYS A C 1
ATOM 947 O O . LYS A 1 120 ? 7.920 18.650 2.384 1.00 76.38 120 LYS A O 1
ATOM 952 N N . PRO A 1 121 ? 8.696 17.184 3.901 1.00 80.75 121 PRO A N 1
ATOM 953 C CA . PRO A 1 121 ? 8.002 16.054 3.294 1.00 80.75 121 PRO A CA 1
ATOM 954 C C . PRO A 1 121 ? 6.482 16.232 3.399 1.00 80.75 121 PRO A C 1
ATOM 956 O O . PRO A 1 121 ? 5.967 16.686 4.422 1.00 80.75 121 PRO A O 1
ATOM 959 N N . TYR A 1 122 ? 5.766 15.864 2.340 1.00 77.06 122 TYR A N 1
ATOM 960 C CA . TYR A 1 122 ? 4.317 15.706 2.373 1.00 77.06 122 TYR A CA 1
ATOM 961 C C . TYR A 1 122 ? 4.020 14.327 2.966 1.00 77.06 122 TYR A C 1
ATOM 963 O O . TYR A 1 122 ? 4.402 13.313 2.382 1.00 77.06 122 TYR A O 1
ATOM 971 N N . ILE A 1 123 ? 3.409 14.280 4.150 1.00 81.38 123 ILE A N 1
ATOM 972 C CA . ILE A 1 123 ? 3.189 13.028 4.883 1.00 81.38 123 ILE A CA 1
ATOM 973 C C . ILE A 1 123 ? 1.906 12.345 4.402 1.00 81.38 123 ILE A C 1
ATOM 975 O O . ILE A 1 123 ? 0.831 12.939 4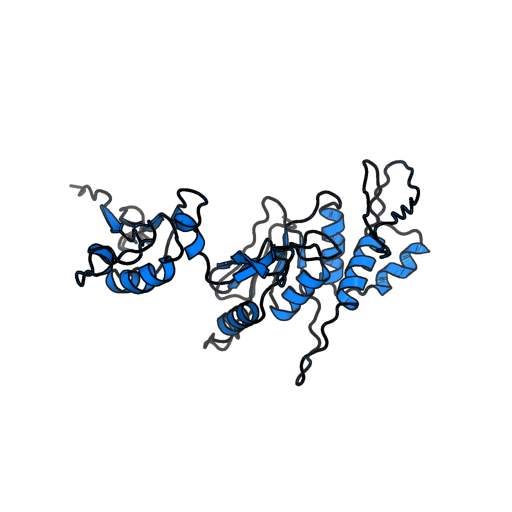.460 1.00 81.38 123 ILE A O 1
ATOM 979 N N . CYS A 1 124 ? 2.035 11.082 4.003 1.00 76.56 124 CYS A N 1
ATOM 980 C CA . CYS A 1 124 ? 0.946 10.155 3.703 1.00 76.56 124 CYS A CA 1
ATOM 981 C C . CYS A 1 124 ? 1.002 8.932 4.634 1.00 76.56 124 CYS A C 1
ATOM 983 O O . CYS A 1 124 ? 1.995 8.700 5.327 1.00 76.56 124 CYS A O 1
ATOM 985 N N . THR A 1 125 ? -0.062 8.131 4.620 1.00 77.81 125 THR A N 1
ATOM 986 C CA . THR A 1 125 ? -0.209 6.916 5.435 1.00 77.81 125 THR A CA 1
ATOM 987 C C . THR A 1 125 ? -0.051 5.657 4.581 1.00 77.81 125 THR A C 1
ATOM 989 O O . THR A 1 125 ? -0.566 5.585 3.467 1.00 77.81 125 THR A O 1
ATOM 992 N N . SER A 1 126 ? 0.615 4.645 5.132 1.00 82.50 126 SER A N 1
ATOM 993 C CA . SER A 1 126 ? 0.680 3.278 4.611 1.00 82.50 126 SER A CA 1
ATOM 994 C C . SER A 1 126 ? 0.097 2.277 5.621 1.00 82.50 126 SER A C 1
ATOM 996 O O . SER A 1 126 ? -0.106 2.591 6.793 1.00 82.50 126 SER A O 1
ATOM 998 N N . TYR A 1 127 ? -0.220 1.060 5.172 1.00 81.81 127 TYR A N 1
ATOM 999 C CA . TYR A 1 127 ? -1.120 0.152 5.893 1.00 81.81 127 TYR A CA 1
ATOM 1000 C C . TYR A 1 127 ? -0.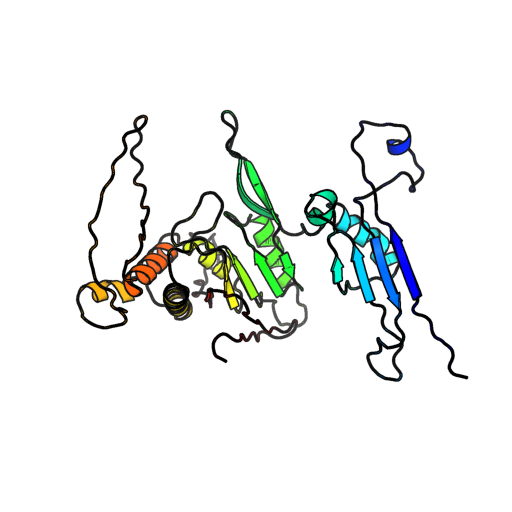473 -1.210 6.157 1.00 81.81 127 TYR A C 1
ATOM 1002 O O . TYR A 1 127 ? -0.167 -1.948 5.221 1.00 81.81 127 TYR A O 1
ATOM 1010 N N . MET A 1 128 ? -0.323 -1.584 7.432 1.00 80.75 128 MET A N 1
ATOM 1011 C CA . MET A 1 128 ? 0.115 -2.924 7.846 1.00 80.75 128 MET A CA 1
ATOM 1012 C C . MET A 1 128 ? -1.085 -3.797 8.227 1.00 80.75 128 MET A C 1
ATOM 1014 O O . MET A 1 128 ? -1.571 -3.782 9.358 1.00 80.75 128 MET A O 1
ATOM 1018 N N . ILE A 1 129 ? -1.554 -4.600 7.279 1.00 78.38 129 ILE A N 1
ATOM 1019 C CA . ILE A 1 129 ? -2.705 -5.484 7.443 1.00 78.38 129 ILE A CA 1
ATOM 1020 C C . ILE A 1 129 ? -2.238 -6.813 8.061 1.00 78.38 129 ILE A C 1
ATOM 1022 O O . ILE A 1 129 ? -1.353 -7.507 7.553 1.00 78.38 129 ILE A O 1
ATOM 1026 N N . ALA A 1 130 ? -2.829 -7.151 9.212 1.00 74.19 130 ALA A N 1
ATOM 1027 C CA . ALA A 1 130 ? -2.602 -8.383 9.981 1.00 74.19 130 ALA A CA 1
ATOM 1028 C C . ALA A 1 130 ? -1.127 -8.723 10.326 1.00 74.19 130 ALA A C 1
ATOM 1030 O O . ALA A 1 130 ? -0.818 -9.864 10.671 1.00 74.19 130 ALA A O 1
ATOM 1031 N N . LYS A 1 131 ? -0.221 -7.732 10.279 1.00 77.56 131 LYS A N 1
ATOM 1032 C CA . LYS A 1 131 ? 1.243 -7.882 10.439 1.00 77.56 131 LYS A CA 1
ATOM 1033 C C . LYS A 1 131 ? 1.915 -8.811 9.413 1.00 77.56 131 LYS A C 1
ATOM 1035 O O . LYS A 1 131 ? 2.996 -9.328 9.686 1.00 77.56 131 LYS A O 1
ATOM 1040 N N . THR A 1 132 ? 1.283 -9.042 8.262 1.00 81.75 132 THR A N 1
ATOM 1041 C CA . THR A 1 132 ? 1.805 -9.920 7.192 1.00 81.75 132 THR A CA 1
ATOM 1042 C C . THR A 1 132 ? 1.582 -9.374 5.780 1.00 81.75 132 THR A C 1
ATOM 1044 O O . THR A 1 132 ? 2.083 -9.961 4.826 1.00 81.75 132 THR A O 1
ATOM 1047 N N . ILE A 1 133 ? 0.840 -8.278 5.623 1.00 86.38 133 ILE A N 1
ATOM 1048 C CA . ILE A 1 133 ? 0.590 -7.609 4.343 1.00 86.38 133 ILE A CA 1
ATOM 1049 C C . ILE A 1 133 ? 0.889 -6.121 4.548 1.00 86.38 133 ILE A C 1
ATOM 1051 O O . ILE A 1 133 ? 0.312 -5.514 5.447 1.00 86.38 133 ILE A O 1
ATOM 1055 N N . TYR A 1 134 ? 1.758 -5.529 3.733 1.00 91.44 134 TYR A N 1
ATOM 1056 C CA . TYR A 1 134 ? 2.058 -4.097 3.769 1.00 91.44 134 TYR A CA 1
ATOM 1057 C C . TYR A 1 134 ? 1.641 -3.453 2.448 1.00 91.44 134 TYR A C 1
ATOM 1059 O O . TYR A 1 134 ? 2.119 -3.863 1.392 1.00 91.44 134 TYR A O 1
ATOM 1067 N N . TYR A 1 135 ? 0.741 -2.471 2.508 1.00 91.69 135 TYR A N 1
ATOM 1068 C CA . TYR A 1 135 ? 0.316 -1.667 1.362 1.00 91.69 135 TYR A CA 1
ATOM 1069 C C . TYR A 1 135 ? 0.875 -0.252 1.500 1.00 91.69 135 TYR A C 1
ATOM 1071 O O . TYR A 1 135 ? 0.627 0.422 2.504 1.00 91.69 135 TYR A O 1
ATOM 1079 N N . VAL A 1 136 ? 1.614 0.204 0.492 1.00 93.62 136 VAL A N 1
ATOM 1080 C CA . VAL A 1 136 ? 2.284 1.504 0.479 1.00 93.62 136 VAL A CA 1
ATOM 1081 C C . VAL A 1 136 ? 2.230 2.137 -0.918 1.00 93.62 136 VAL A C 1
ATOM 1083 O O . VAL A 1 136 ? 3.128 1.986 -1.742 1.00 93.62 136 VAL A O 1
ATOM 1086 N N . SER A 1 137 ? 1.142 2.865 -1.167 1.00 89.69 137 SER A N 1
ATOM 1087 C CA . SER A 1 137 ? 0.982 3.777 -2.303 1.00 89.69 137 SER A CA 1
ATOM 1088 C C . SER A 1 137 ? 0.129 4.968 -1.846 1.00 89.69 137 SER A C 1
ATOM 1090 O O . SER A 1 137 ? -0.827 4.765 -1.097 1.00 89.69 137 SER A O 1
ATOM 1092 N N . ASP A 1 138 ? 0.430 6.207 -2.219 1.00 89.94 138 ASP A N 1
ATOM 1093 C CA . ASP A 1 138 ? 1.533 6.642 -3.094 1.00 89.94 138 ASP A CA 1
ATOM 1094 C C . ASP A 1 138 ? 2.754 7.090 -2.269 1.00 89.94 138 ASP A C 1
ATOM 1096 O O . ASP A 1 138 ? 2.598 7.643 -1.177 1.00 89.94 138 ASP A O 1
ATOM 1100 N N . VAL A 1 139 ? 3.978 6.837 -2.752 1.00 91.88 139 VAL A N 1
ATOM 1101 C CA . VAL A 1 139 ? 5.201 7.017 -1.946 1.00 91.88 139 VAL A CA 1
ATOM 1102 C C . VAL A 1 139 ? 6.434 7.438 -2.756 1.00 91.88 139 VAL A C 1
ATOM 1104 O O . VAL A 1 139 ? 6.834 6.784 -3.709 1.00 91.88 139 VAL A O 1
ATOM 1107 N N . SER A 1 140 ? 7.113 8.500 -2.314 1.00 92.00 140 SER A N 1
ATOM 1108 C CA . SER A 1 140 ? 8.459 8.898 -2.760 1.00 92.00 140 SER A CA 1
ATOM 1109 C C . SER A 1 140 ? 9.580 8.439 -1.821 1.00 92.00 140 SER A C 1
ATOM 1111 O O . SER A 1 140 ? 10.744 8.442 -2.217 1.00 92.00 140 SER A O 1
ATOM 1113 N N . GLU A 1 141 ? 9.258 8.132 -0.559 1.00 91.94 141 GLU A N 1
ATOM 1114 C CA . GLU A 1 141 ? 10.209 7.721 0.483 1.00 91.94 141 GLU A CA 1
ATOM 1115 C C . GLU A 1 141 ? 9.481 6.971 1.613 1.00 91.94 141 GLU A C 1
ATOM 1117 O O . GLU A 1 141 ? 8.458 7.442 2.115 1.00 91.94 141 GLU A O 1
ATOM 1122 N N . ILE A 1 142 ? 10.027 5.831 2.053 1.00 92.12 142 ILE A N 1
ATOM 1123 C CA . ILE A 1 142 ? 9.622 5.164 3.300 1.00 92.12 142 ILE A CA 1
ATOM 1124 C C . ILE A 1 142 ? 10.649 5.563 4.374 1.00 92.12 142 ILE A C 1
ATOM 1126 O O . ILE A 1 142 ? 11.800 5.139 4.264 1.00 92.12 142 ILE A O 1
ATOM 1130 N N . PRO A 1 143 ? 10.273 6.358 5.394 1.00 90.94 143 PRO A N 1
ATOM 1131 C CA . PRO A 1 143 ? 11.180 6.783 6.455 1.00 90.94 143 PRO A CA 1
ATOM 1132 C C . PRO A 1 143 ? 11.792 5.606 7.211 1.00 90.94 143 PRO A C 1
ATOM 1134 O O . PRO A 1 143 ? 11.134 4.591 7.444 1.00 90.94 143 PRO A O 1
ATOM 1137 N N . GLU A 1 144 ? 13.028 5.773 7.674 1.00 89.38 144 GLU A N 1
ATOM 1138 C CA . GLU A 1 144 ? 13.764 4.713 8.373 1.00 89.38 144 GLU A CA 1
ATOM 1139 C C . GLU A 1 144 ? 13.080 4.276 9.685 1.00 89.38 144 GLU A C 1
ATOM 1141 O O . GLU A 1 144 ? 13.111 3.101 10.040 1.00 89.38 144 GLU A O 1
ATOM 1146 N N . GLU A 1 145 ? 12.371 5.187 10.362 1.00 87.31 145 GLU A N 1
ATOM 1147 C CA . GLU A 1 145 ? 11.517 4.870 11.518 1.00 87.31 145 GLU A CA 1
ATOM 1148 C C . GLU A 1 145 ? 10.369 3.917 11.133 1.00 87.31 145 GLU A C 1
ATOM 1150 O O . GLU A 1 145 ? 10.108 2.931 11.821 1.00 87.31 145 GLU A O 1
ATOM 1155 N N . THR A 1 146 ? 9.706 4.180 10.003 1.00 87.25 146 THR A N 1
ATOM 1156 C CA . THR A 1 146 ? 8.614 3.356 9.465 1.00 87.25 146 THR A CA 1
ATOM 1157 C C . THR A 1 146 ? 9.135 1.993 9.006 1.00 87.25 146 THR A C 1
ATOM 1159 O O . THR A 1 146 ? 8.540 0.969 9.335 1.00 87.25 146 THR A O 1
ATOM 1162 N N . MET A 1 147 ? 10.283 1.962 8.322 1.00 89.62 147 MET A N 1
ATOM 1163 C CA . MET A 1 147 ? 10.989 0.732 7.950 1.00 89.62 147 MET A CA 1
ATOM 1164 C C . MET A 1 147 ? 11.327 -0.117 9.189 1.00 89.62 147 MET A C 1
ATOM 1166 O O . MET A 1 147 ? 11.007 -1.304 9.236 1.00 89.62 147 MET A O 1
ATOM 1170 N N . THR A 1 148 ? 11.891 0.508 10.228 1.00 87.62 148 THR A N 1
ATOM 1171 C CA . THR A 1 148 ? 12.242 -0.147 11.500 1.00 87.62 148 THR A CA 1
ATOM 1172 C C . THR A 1 148 ? 11.007 -0.741 12.176 1.00 87.62 148 THR A C 1
ATOM 1174 O O . THR A 1 148 ? 10.992 -1.935 12.469 1.00 87.62 148 THR A O 1
ATOM 1177 N N . LYS A 1 149 ? 9.928 0.042 12.327 1.00 84.81 149 LYS A N 1
ATOM 1178 C CA . LYS A 1 149 ? 8.647 -0.414 12.898 1.00 84.81 149 LYS A CA 1
ATOM 1179 C C . LYS A 1 149 ? 8.094 -1.658 12.199 1.00 84.81 149 LYS A C 1
ATOM 1181 O O . LYS A 1 149 ? 7.568 -2.551 12.864 1.00 84.81 149 LYS A O 1
ATOM 1186 N N . ILE A 1 150 ? 8.207 -1.735 10.871 1.00 85.50 150 ILE A N 1
ATOM 1187 C CA . ILE A 1 150 ? 7.752 -2.899 10.098 1.00 85.50 150 ILE A CA 1
ATOM 1188 C C . ILE A 1 150 ? 8.606 -4.130 10.433 1.00 85.50 150 ILE A C 1
ATOM 1190 O O . ILE A 1 150 ? 8.054 -5.161 10.824 1.00 85.50 150 ILE A O 1
ATOM 1194 N N . LEU A 1 151 ? 9.934 -4.011 10.358 1.00 85.06 151 LEU A N 1
ATOM 1195 C CA . LEU A 1 151 ? 10.879 -5.104 10.630 1.00 85.06 151 LEU A CA 1
ATOM 1196 C C . LEU A 1 151 ? 10.774 -5.627 12.077 1.00 85.06 151 LEU A C 1
ATOM 1198 O O . LEU A 1 151 ? 10.721 -6.840 12.309 1.00 85.06 151 LEU A O 1
ATOM 1202 N N . GLU A 1 152 ? 10.654 -4.732 13.059 1.00 82.00 152 GLU A N 1
ATOM 1203 C CA . GLU A 1 152 ? 10.379 -5.083 14.458 1.00 82.00 152 GLU A CA 1
ATOM 1204 C C . GLU A 1 152 ? 9.045 -5.832 14.616 1.00 82.00 152 GLU A C 1
ATOM 1206 O O . GLU A 1 152 ? 8.973 -6.823 15.348 1.00 82.00 152 GLU A O 1
ATOM 1211 N N . SER A 1 153 ? 7.992 -5.422 13.893 1.00 73.00 153 SER A N 1
ATOM 1212 C CA . SER A 1 153 ? 6.656 -6.034 13.997 1.00 73.00 153 SER A CA 1
ATOM 1213 C C . SER A 1 153 ? 6.606 -7.513 13.590 1.00 73.00 153 SER A C 1
ATOM 1215 O O . SER A 1 153 ? 5.691 -8.231 14.012 1.00 73.00 153 SER A O 1
ATOM 1217 N N . HIS A 1 154 ? 7.584 -7.968 12.801 1.00 68.00 154 HIS A N 1
ATOM 1218 C CA . HIS A 1 154 ? 7.720 -9.347 12.333 1.00 68.00 154 HIS A CA 1
ATOM 1219 C C . HIS A 1 154 ? 8.705 -10.171 13.187 1.00 68.00 154 HIS A C 1
ATOM 1221 O O . HIS A 1 154 ? 8.527 -11.380 13.350 1.00 68.00 154 HIS A O 1
ATOM 1227 N N . SER A 1 155 ? 9.691 -9.514 13.807 1.00 59.69 155 SER A N 1
ATOM 1228 C CA . SER A 1 155 ? 10.799 -10.153 14.538 1.00 59.69 155 SER A CA 1
ATOM 1229 C C . SER A 1 155 ? 10.389 -10.845 15.854 1.00 59.69 155 SER A C 1
ATOM 1231 O O . SER A 1 155 ? 11.163 -11.610 16.420 1.00 59.69 155 SER A O 1
ATOM 1233 N N . GLY A 1 156 ? 9.170 -10.601 16.353 1.00 52.47 156 GLY A N 1
ATOM 1234 C CA . GLY A 1 156 ? 8.685 -11.063 17.665 1.00 52.47 156 GLY A CA 1
ATOM 1235 C C . GLY A 1 156 ? 7.869 -12.368 17.701 1.00 52.47 156 GLY A C 1
ATOM 1236 O O . GLY A 1 156 ? 7.167 -12.599 18.688 1.00 52.47 156 GLY A O 1
ATOM 1237 N N . ARG A 1 157 ? 7.873 -13.208 16.654 1.00 53.84 157 ARG A N 1
ATOM 1238 C CA . ARG A 1 157 ? 7.108 -14.477 16.646 1.00 53.84 157 ARG A CA 1
ATOM 1239 C C . ARG A 1 157 ? 7.814 -15.579 17.450 1.00 53.84 157 ARG A C 1
ATOM 1241 O O . ARG A 1 157 ? 8.722 -16.248 16.972 1.00 53.84 157 ARG A O 1
ATOM 1248 N N . GLY A 1 158 ? 7.357 -15.781 18.686 1.00 45.22 158 GLY A N 1
ATOM 1249 C CA . GLY A 1 158 ? 7.882 -16.778 19.631 1.00 45.22 158 GLY A CA 1
ATOM 1250 C C . GLY A 1 158 ? 7.506 -18.244 19.356 1.00 45.22 158 GLY A C 1
ATOM 1251 O O . GLY A 1 158 ? 7.427 -19.017 20.304 1.00 45.22 158 GLY A O 1
ATOM 1252 N N . ASP A 1 159 ? 7.242 -18.627 18.104 1.00 46.16 159 ASP A N 1
ATOM 1253 C CA . ASP A 1 159 ? 6.950 -20.010 17.682 1.00 46.16 159 ASP A CA 1
ATOM 1254 C C . ASP A 1 159 ? 8.127 -20.684 16.941 1.00 46.16 159 ASP A C 1
ATOM 1256 O O . ASP A 1 159 ? 8.021 -21.830 16.507 1.00 46.16 159 ASP A O 1
ATOM 1260 N N . GLY A 1 160 ? 9.263 -19.986 16.820 1.00 44.22 160 GLY A N 1
ATOM 1261 C CA . GLY A 1 160 ? 10.446 -20.432 16.075 1.00 44.22 160 GLY A CA 1
ATOM 1262 C C . GLY A 1 160 ? 10.411 -20.075 14.584 1.00 44.22 160 GLY A C 1
ATOM 1263 O O . GLY A 1 160 ? 11.446 -20.132 13.923 1.00 44.22 160 GLY A O 1
ATOM 1264 N N . GLY A 1 161 ? 9.259 -19.644 14.061 1.00 44.59 161 GLY A N 1
ATOM 1265 C CA . GLY A 1 161 ? 9.120 -19.069 12.730 1.00 44.59 161 GLY A CA 1
ATOM 1266 C C . GLY A 1 161 ? 9.336 -17.560 12.767 1.00 44.59 161 GLY A C 1
ATOM 1267 O O . GLY A 1 161 ? 8.376 -16.800 12.897 1.00 44.59 161 GLY A O 1
ATOM 1268 N N . GLY A 1 162 ? 10.591 -17.120 12.615 1.00 49.88 162 GLY A N 1
ATOM 1269 C CA . GLY A 1 162 ? 10.919 -15.699 12.459 1.00 49.88 162 GLY A CA 1
ATOM 1270 C C . GLY A 1 162 ? 10.038 -15.063 11.380 1.00 49.88 162 GLY A C 1
ATOM 1271 O O . GLY A 1 162 ? 10.006 -15.539 10.244 1.00 49.88 162 GLY A O 1
ATOM 1272 N N . GLY A 1 163 ? 9.262 -14.041 11.752 1.00 61.94 163 GLY A N 1
ATOM 1273 C CA . GLY A 1 163 ? 8.232 -13.498 10.877 1.00 61.94 163 GLY A CA 1
ATOM 1274 C C . GLY A 1 163 ? 8.837 -12.882 9.620 1.00 61.94 163 GLY A C 1
ATOM 1275 O O . GLY A 1 163 ? 9.715 -12.027 9.700 1.00 61.94 163 GLY A O 1
ATOM 1276 N N . ARG A 1 164 ? 8.321 -13.289 8.461 1.00 75.56 164 ARG A N 1
ATOM 1277 C CA . ARG A 1 164 ? 8.562 -12.641 7.170 1.00 75.56 164 ARG A CA 1
ATOM 1278 C C . ARG A 1 164 ? 7.287 -11.908 6.754 1.00 75.56 164 ARG A C 1
ATOM 1280 O O . ARG A 1 164 ? 6.187 -12.336 7.103 1.00 75.56 164 ARG A O 1
ATOM 1287 N N . LEU A 1 165 ? 7.421 -10.814 6.011 1.00 87.00 165 LEU A N 1
ATOM 1288 C CA . LEU A 1 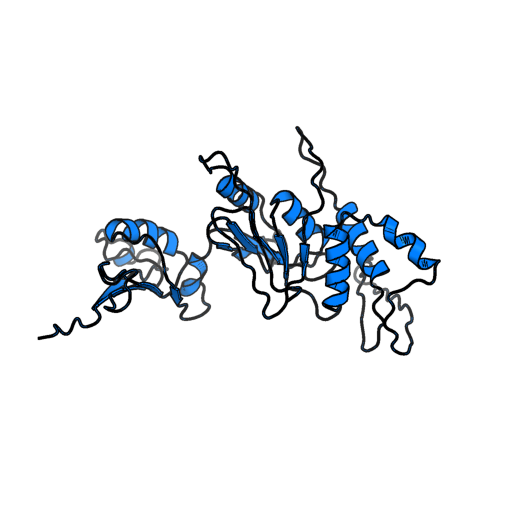165 ? 6.275 -10.170 5.376 1.00 87.00 165 LEU A CA 1
ATOM 1289 C C . LEU A 1 165 ? 5.738 -11.113 4.279 1.00 87.00 165 LEU A C 1
ATOM 1291 O O . LEU A 1 165 ? 6.493 -11.531 3.405 1.00 87.00 165 LEU A O 1
ATOM 1295 N N . ASN A 1 166 ? 4.457 -11.484 4.292 1.00 89.44 166 ASN A N 1
ATOM 1296 C CA . ASN A 1 166 ? 3.922 -12.362 3.245 1.00 89.44 166 ASN A CA 1
ATOM 1297 C C . ASN A 1 166 ? 3.741 -11.585 1.934 1.00 89.44 166 ASN A C 1
ATOM 1299 O O . ASN A 1 166 ? 4.133 -12.064 0.873 1.00 89.44 166 ASN A O 1
ATOM 1303 N N . VAL A 1 167 ? 3.164 -10.383 2.008 1.00 92.81 167 VAL A N 1
ATOM 1304 C CA . VAL A 1 167 ? 2.817 -9.574 0.834 1.00 92.81 167 VAL A CA 1
ATOM 1305 C C . VAL A 1 167 ? 3.274 -8.129 1.016 1.00 92.81 167 VAL A C 1
ATOM 1307 O O . VAL A 1 167 ? 2.973 -7.503 2.030 1.00 92.81 167 VAL A O 1
ATOM 1310 N N . LEU A 1 168 ? 3.945 -7.592 0.002 1.00 95.94 168 LEU A N 1
ATOM 1311 C CA . LEU A 1 168 ? 4.189 -6.166 -0.189 1.00 95.94 168 LEU A CA 1
ATOM 1312 C C . LEU A 1 168 ? 3.395 -5.690 -1.412 1.00 95.94 168 LEU A C 1
ATOM 1314 O O . LEU A 1 168 ? 3.474 -6.317 -2.465 1.00 95.94 168 LEU A O 1
ATOM 1318 N N . ILE A 1 169 ? 2.656 -4.591 -1.282 1.00 97.25 169 ILE A N 1
ATOM 1319 C CA . ILE A 1 169 ? 2.030 -3.860 -2.392 1.00 97.25 169 ILE A CA 1
ATOM 1320 C C . ILE A 1 169 ? 2.603 -2.442 -2.363 1.00 97.25 169 ILE A C 1
ATOM 1322 O O . ILE A 1 169 ? 2.513 -1.783 -1.327 1.00 97.25 169 ILE A O 1
ATOM 1326 N N . ILE A 1 170 ? 3.243 -1.999 -3.446 1.00 97.69 170 ILE A N 1
ATOM 1327 C CA . ILE A 1 170 ? 4.141 -0.832 -3.428 1.00 97.69 170 ILE A CA 1
ATOM 1328 C C . ILE A 1 170 ? 4.060 0.006 -4.712 1.00 97.69 170 ILE A C 1
ATOM 1330 O O . ILE A 1 170 ? 4.029 -0.539 -5.815 1.00 97.69 170 ILE A O 1
ATOM 1334 N N . ASP A 1 171 ? 4.037 1.331 -4.558 1.00 97.00 171 ASP A N 1
ATOM 1335 C CA . ASP A 1 171 ? 4.100 2.310 -5.655 1.00 97.00 171 ASP A CA 1
ATOM 1336 C C . ASP A 1 171 ? 5.321 2.077 -6.565 1.00 97.00 171 ASP A C 1
ATOM 1338 O O . ASP A 1 171 ? 6.440 1.846 -6.101 1.00 97.00 171 ASP A O 1
ATOM 1342 N N . THR A 1 172 ? 5.112 2.130 -7.877 1.00 96.31 172 THR A N 1
ATOM 1343 C CA . THR A 1 172 ? 6.141 2.163 -8.921 1.00 96.31 172 THR A CA 1
ATOM 1344 C C . THR A 1 172 ? 5.580 2.867 -10.157 1.00 96.31 172 THR A C 1
ATOM 1346 O O . THR A 1 172 ? 5.212 2.248 -11.154 1.00 96.31 172 THR A O 1
ATOM 1349 N N . LEU A 1 173 ? 5.537 4.198 -10.119 1.00 91.19 173 LEU A N 1
ATOM 1350 C CA . LEU A 1 173 ? 5.009 5.020 -11.212 1.00 91.19 173 LEU A CA 1
ATOM 1351 C C . LEU A 1 173 ? 5.678 4.738 -12.576 1.00 91.19 173 LEU A C 1
ATOM 1353 O O . LEU A 1 173 ? 5.016 4.736 -13.620 1.00 91.19 173 LEU A O 1
ATOM 1357 N N . ARG A 1 174 ? 7.006 4.554 -12.596 1.00 89.06 174 ARG A N 1
ATOM 1358 C CA . ARG A 1 174 ? 7.828 4.385 -13.815 1.00 89.06 174 ARG A CA 1
ATOM 1359 C C . ARG A 1 174 ? 9.241 3.877 -13.477 1.00 89.06 174 ARG A C 1
ATOM 1361 O O . ARG A 1 174 ? 9.551 3.619 -12.321 1.00 89.06 174 ARG A O 1
ATOM 1368 N N . LEU A 1 175 ? 10.130 3.780 -14.472 1.00 90.94 175 LEU A N 1
ATOM 1369 C CA . LEU A 1 175 ? 11.541 3.423 -14.245 1.00 90.94 175 LEU A CA 1
ATOM 1370 C C . LEU A 1 175 ? 12.277 4.429 -13.337 1.00 90.94 175 LEU A C 1
ATOM 1372 O O . LEU A 1 175 ? 12.829 4.051 -12.309 1.00 90.94 175 LEU A O 1
ATOM 1376 N N . LEU A 1 176 ? 12.284 5.712 -13.713 1.00 88.75 176 LEU A N 1
ATOM 1377 C CA . LEU A 1 176 ? 12.990 6.770 -12.980 1.00 88.75 176 LEU A CA 1
ATOM 1378 C C . LEU A 1 176 ? 12.131 7.358 -11.843 1.00 88.75 176 LEU A C 1
ATOM 1380 O O . LEU A 1 176 ? 10.946 7.611 -12.077 1.00 88.75 176 LEU A O 1
ATOM 1384 N N . PRO A 1 177 ? 12.710 7.696 -10.675 1.00 87.56 177 PRO A N 1
ATOM 1385 C CA . PRO A 1 177 ? 12.003 8.374 -9.586 1.00 87.56 177 PRO A CA 1
ATOM 1386 C C . PRO A 1 177 ? 11.190 9.598 -10.030 1.00 87.56 177 PRO A C 1
ATOM 1388 O O . PRO A 1 177 ? 11.534 10.292 -10.997 1.00 87.56 177 PRO A O 1
ATOM 1391 N N . HIS A 1 178 ? 10.111 9.893 -9.311 1.00 87.38 178 HIS A N 1
ATOM 1392 C CA . HIS A 1 178 ? 9.352 11.137 -9.436 1.00 87.38 178 HIS A CA 1
ATOM 1393 C C . HIS A 1 178 ? 9.431 11.944 -8.133 1.00 87.38 178 HIS A C 1
ATOM 1395 O O . HIS A 1 178 ? 9.886 11.442 -7.111 1.00 87.38 178 HIS A O 1
ATOM 1401 N N . ALA A 1 179 ? 8.986 13.205 -8.153 1.00 85.25 179 ALA A N 1
ATOM 1402 C CA . ALA A 1 179 ? 8.956 14.032 -6.950 1.00 85.25 179 ALA A CA 1
ATOM 1403 C C . ALA A 1 179 ? 8.114 13.394 -5.830 1.00 85.25 179 ALA A C 1
ATOM 1405 O O . ALA A 1 179 ? 8.520 13.470 -4.677 1.00 85.25 179 ALA A O 1
ATOM 1406 N N . SER A 1 180 ? 6.997 12.741 -6.184 1.00 86.31 180 SER A N 1
ATOM 1407 C CA . SER A 1 180 ? 6.027 12.167 -5.232 1.00 86.31 180 SER A CA 1
ATOM 1408 C C . SER A 1 180 ? 5.855 10.641 -5.292 1.00 86.31 180 SER A C 1
ATOM 1410 O O . SER A 1 180 ? 5.104 10.105 -4.486 1.00 86.31 180 SER A O 1
ATOM 1412 N N . HIS A 1 181 ? 6.544 9.948 -6.207 1.00 92.19 181 HIS A N 1
ATOM 1413 C CA . HIS A 1 181 ? 6.386 8.503 -6.436 1.00 92.19 181 HIS A CA 1
ATOM 1414 C C . HIS A 1 181 ? 7.726 7.800 -6.669 1.00 92.19 181 HIS A C 1
ATOM 1416 O O . HIS A 1 181 ? 8.653 8.390 -7.239 1.00 92.19 181 HIS A O 1
ATOM 1422 N N . PHE A 1 182 ? 7.791 6.522 -6.306 1.00 95.00 182 PHE A N 1
ATOM 1423 C CA . PHE A 1 182 ? 8.948 5.660 -6.503 1.00 95.00 182 PHE A CA 1
ATOM 1424 C C . PHE A 1 182 ? 9.212 5.335 -7.980 1.00 95.00 182 PHE A C 1
ATOM 1426 O O . PHE A 1 182 ? 8.304 5.109 -8.785 1.00 95.00 182 PHE A O 1
ATOM 1433 N N . GLY A 1 183 ? 10.502 5.276 -8.318 1.00 93.50 183 GLY A N 1
ATOM 1434 C CA . GLY A 1 183 ? 11.005 4.548 -9.481 1.00 93.50 183 GLY A CA 1
ATOM 1435 C C . GLY A 1 183 ? 11.229 3.065 -9.162 1.00 93.50 183 GLY A C 1
ATOM 1436 O O . GLY A 1 183 ? 11.334 2.692 -7.991 1.00 93.50 183 GLY A O 1
ATOM 1437 N N . ILE A 1 184 ? 11.372 2.221 -10.192 1.00 95.50 184 ILE A N 1
ATOM 1438 C CA . ILE A 1 184 ? 11.529 0.761 -10.028 1.00 95.50 184 ILE A CA 1
ATOM 1439 C C . ILE A 1 184 ? 12.666 0.378 -9.066 1.00 95.50 184 ILE A C 1
ATOM 1441 O O . ILE A 1 184 ? 12.480 -0.502 -8.232 1.00 95.50 184 ILE A O 1
ATOM 1445 N N . ALA A 1 185 ? 13.812 1.068 -9.117 1.00 94.75 185 ALA A N 1
ATOM 1446 C CA . ALA A 1 185 ? 14.942 0.789 -8.229 1.00 94.75 185 ALA A CA 1
ATOM 1447 C C . ALA A 1 185 ? 14.564 0.965 -6.748 1.00 94.75 185 ALA A C 1
ATOM 1449 O O . ALA A 1 185 ? 14.770 0.059 -5.947 1.00 94.75 185 ALA A O 1
ATOM 1450 N N . GLN A 1 186 ? 13.903 2.076 -6.406 1.00 95.44 186 GLN A N 1
ATOM 1451 C CA . GLN A 1 186 ? 13.475 2.374 -5.037 1.00 95.44 186 GLN A CA 1
ATOM 1452 C C . GLN A 1 186 ? 12.471 1.339 -4.508 1.00 95.44 186 GLN A C 1
ATOM 1454 O O . GLN A 1 186 ? 12.588 0.900 -3.363 1.00 95.44 186 GLN A O 1
ATOM 1459 N N . ALA A 1 187 ? 11.515 0.916 -5.342 1.00 96.88 187 ALA A N 1
ATOM 1460 C CA . ALA A 1 187 ? 10.525 -0.092 -4.971 1.00 96.88 187 ALA A CA 1
ATOM 1461 C C . ALA A 1 187 ? 11.154 -1.484 -4.775 1.00 96.88 187 ALA A C 1
ATOM 1463 O O . ALA A 1 187 ? 10.858 -2.161 -3.788 1.00 96.88 187 ALA A O 1
ATOM 1464 N N . ILE A 1 188 ? 12.072 -1.893 -5.659 1.00 97.00 188 ILE A N 1
ATOM 1465 C CA . ILE A 1 188 ? 12.797 -3.166 -5.539 1.00 97.00 188 ILE A CA 1
ATOM 1466 C C . ILE A 1 188 ? 13.746 -3.159 -4.336 1.00 97.00 188 ILE A C 1
ATOM 1468 O O . ILE A 1 188 ? 13.773 -4.136 -3.593 1.00 97.00 188 ILE A O 1
ATOM 1472 N N . HIS A 1 189 ? 14.459 -2.064 -4.060 1.00 94.25 189 HIS A N 1
ATOM 1473 C CA . HIS A 1 189 ? 15.305 -1.959 -2.865 1.00 94.25 189 HIS A CA 1
ATOM 1474 C C . HIS A 1 189 ? 14.478 -1.953 -1.576 1.00 94.25 189 HIS A C 1
ATOM 1476 O O . HIS A 1 189 ? 14.845 -2.624 -0.612 1.00 94.25 189 HIS A O 1
ATOM 1482 N N . ALA A 1 190 ? 13.328 -1.271 -1.548 1.00 94.19 190 ALA A N 1
ATOM 1483 C CA . ALA A 1 190 ? 12.390 -1.360 -0.428 1.00 94.19 190 ALA A CA 1
ATOM 1484 C C . ALA A 1 190 ? 11.890 -2.802 -0.223 1.00 94.19 190 ALA A C 1
ATOM 1486 O O . ALA A 1 190 ? 11.851 -3.278 0.912 1.00 94.19 190 ALA A O 1
ATOM 1487 N N . ALA A 1 191 ? 11.590 -3.527 -1.306 1.00 95.00 191 ALA A N 1
ATOM 1488 C CA . ALA A 1 191 ? 11.245 -4.943 -1.250 1.00 95.00 191 ALA A CA 1
ATOM 1489 C C . ALA A 1 191 ? 12.413 -5.812 -0.747 1.00 95.00 191 ALA A C 1
ATOM 1491 O O . ALA A 1 191 ? 12.199 -6.650 0.120 1.00 95.00 191 ALA A O 1
ATOM 1492 N N . GLN A 1 192 ? 13.655 -5.590 -1.183 1.00 92.62 192 GLN A N 1
ATOM 1493 C CA . GLN A 1 192 ? 14.824 -6.312 -0.658 1.00 92.62 192 GLN A CA 1
ATOM 1494 C C . GLN A 1 192 ? 15.028 -6.082 0.845 1.00 92.62 192 GLN A C 1
ATOM 1496 O O . GLN A 1 192 ? 15.283 -7.033 1.582 1.00 92.62 192 GLN A O 1
ATOM 1501 N N . ARG A 1 193 ? 14.862 -4.838 1.320 1.00 90.56 193 ARG A N 1
ATOM 1502 C CA . ARG A 1 193 ? 14.970 -4.489 2.747 1.00 90.56 193 ARG A CA 1
ATOM 1503 C C . ARG A 1 193 ? 13.858 -5.108 3.599 1.00 90.56 193 ARG A C 1
ATOM 1505 O O . ARG A 1 193 ? 14.134 -5.574 4.698 1.00 90.56 193 ARG A O 1
ATOM 1512 N N . LEU A 1 194 ? 12.620 -5.116 3.100 1.00 90.00 194 LEU A N 1
ATOM 1513 C CA . LEU A 1 194 ? 11.450 -5.698 3.778 1.00 90.00 194 LEU A CA 1
ATOM 1514 C C . LEU A 1 194 ? 11.352 -7.225 3.638 1.00 90.00 194 LEU A C 1
ATOM 1516 O O . LEU A 1 194 ? 10.641 -7.871 4.409 1.00 90.00 194 LEU A O 1
ATOM 1520 N N . ASN A 1 195 ? 12.047 -7.792 2.652 1.00 90.31 195 ASN A N 1
ATOM 1521 C CA . ASN A 1 195 ? 12.113 -9.214 2.332 1.00 90.31 195 ASN A CA 1
ATOM 1522 C C . ASN A 1 195 ? 10.726 -9.909 2.278 1.00 90.31 195 ASN A C 1
ATOM 1524 O O . ASN A 1 195 ? 10.500 -10.882 3.000 1.00 90.31 195 ASN A O 1
ATOM 1528 N N . PRO A 1 196 ? 9.754 -9.453 1.459 1.00 91.69 196 PRO A N 1
ATOM 1529 C CA . PRO A 1 196 ? 8.442 -10.083 1.364 1.00 91.69 196 PRO A CA 1
ATOM 1530 C C . PRO A 1 196 ? 8.496 -11.425 0.618 1.00 91.69 196 PRO A C 1
ATOM 1532 O O . PRO A 1 196 ? 9.434 -11.696 -0.130 1.00 91.69 196 PRO A O 1
ATOM 1535 N N . ILE A 1 197 ? 7.485 -12.279 0.790 1.00 91.12 197 ILE A N 1
ATOM 1536 C CA . ILE A 1 197 ? 7.336 -13.537 0.025 1.00 91.12 197 ILE A CA 1
ATOM 1537 C C . ILE A 1 197 ? 6.774 -13.266 -1.384 1.00 91.12 197 ILE A C 1
ATOM 1539 O O . ILE A 1 197 ? 7.089 -13.983 -2.340 1.00 91.12 197 ILE A O 1
ATOM 1543 N N . ARG A 1 198 ? 5.960 -12.213 -1.522 1.00 94.00 198 ARG A N 1
ATOM 1544 C CA . ARG A 1 198 ? 5.452 -11.674 -2.790 1.00 94.00 198 ARG A CA 1
ATOM 1545 C C . ARG A 1 198 ? 5.476 -10.149 -2.769 1.00 94.00 198 ARG A C 1
ATOM 1547 O O . ARG A 1 198 ? 4.989 -9.552 -1.811 1.00 94.00 198 ARG A O 1
ATOM 1554 N N . THR A 1 199 ? 5.974 -9.540 -3.838 1.00 97.06 199 THR A N 1
ATOM 1555 C CA . THR A 1 199 ? 5.861 -8.099 -4.100 1.00 97.06 199 THR A CA 1
ATOM 1556 C C . THR A 1 199 ? 4.924 -7.868 -5.280 1.00 97.06 199 THR A C 1
ATOM 1558 O O . THR A 1 199 ? 5.086 -8.509 -6.317 1.00 97.06 199 THR A O 1
ATOM 1561 N N . TYR A 1 200 ? 3.988 -6.934 -5.150 1.00 97.75 200 TYR A N 1
ATOM 1562 C CA . TYR A 1 200 ? 3.128 -6.474 -6.237 1.00 97.75 200 TYR A CA 1
ATOM 1563 C C . TYR A 1 200 ? 3.301 -4.966 -6.426 1.00 97.75 200 TYR A C 1
ATOM 1565 O O . TYR A 1 200 ? 3.177 -4.197 -5.473 1.00 97.75 200 TYR A O 1
ATOM 1573 N N . LEU A 1 201 ? 3.618 -4.545 -7.646 1.00 97.62 201 LEU A N 1
ATOM 1574 C CA . LEU A 1 201 ? 3.849 -3.143 -7.988 1.00 97.62 201 LEU A CA 1
ATOM 1575 C C . LEU A 1 201 ? 2.548 -2.488 -8.482 1.00 97.62 201 LEU A C 1
ATOM 1577 O O . LEU A 1 201 ? 1.818 -3.088 -9.274 1.00 97.62 201 LEU A O 1
ATOM 1581 N N . VAL A 1 202 ? 2.267 -1.267 -8.025 1.00 95.31 202 VAL A N 1
ATOM 1582 C CA . VAL A 1 202 ? 1.071 -0.466 -8.366 1.00 95.31 202 VAL A CA 1
ATOM 1583 C C . VAL A 1 202 ? 1.458 0.940 -8.850 1.00 95.31 202 VAL A C 1
ATOM 1585 O O . VAL A 1 202 ? 2.625 1.313 -8.817 1.00 95.31 202 VAL A O 1
ATOM 1588 N N . GLY A 1 203 ? 0.490 1.736 -9.316 1.00 88.94 203 GLY A N 1
ATOM 1589 C CA . GLY A 1 203 ? 0.700 3.160 -9.634 1.00 88.94 203 GLY A CA 1
ATOM 1590 C C . GLY A 1 203 ? 1.291 3.470 -11.018 1.00 88.94 203 GLY A C 1
ATOM 1591 O O . GLY A 1 203 ? 1.540 4.633 -11.320 1.00 88.94 203 GLY A O 1
ATOM 1592 N N . PHE A 1 204 ? 1.501 2.466 -11.876 1.00 86.50 204 PHE A N 1
ATOM 1593 C CA . PHE A 1 204 ? 2.134 2.622 -13.193 1.00 86.50 204 PHE A CA 1
ATOM 1594 C C . PHE A 1 204 ? 1.530 3.730 -14.075 1.00 86.50 204 PHE A C 1
ATOM 1596 O O . PHE A 1 204 ? 0.317 3.814 -14.273 1.00 86.50 204 PHE A O 1
ATOM 1603 N N . THR A 1 205 ? 2.389 4.514 -14.735 1.00 81.25 205 THR A N 1
ATOM 1604 C CA . THR A 1 205 ? 1.954 5.380 -15.844 1.00 81.25 205 THR A CA 1
ATOM 1605 C C . THR A 1 205 ? 1.427 4.572 -17.031 1.00 81.25 205 THR A C 1
ATOM 1607 O O . THR A 1 205 ? 2.023 3.578 -17.441 1.00 81.25 205 THR A O 1
ATOM 1610 N N . HIS A 1 206 ? 0.393 5.101 -17.689 1.00 76.56 206 HIS A N 1
ATOM 1611 C CA . HIS A 1 206 ? -0.232 4.572 -18.914 1.00 76.56 206 HIS A CA 1
ATOM 1612 C C . HIS A 1 206 ? 0.676 4.464 -20.164 1.00 76.56 206 HIS A C 1
ATOM 1614 O O . HIS A 1 206 ? 0.172 4.282 -21.268 1.00 76.56 206 HIS A O 1
ATOM 1620 N N . ARG A 1 207 ? 1.994 4.677 -20.029 1.00 76.00 207 ARG A N 1
ATOM 1621 C CA . ARG A 1 207 ? 2.943 4.714 -21.152 1.00 76.00 207 ARG A CA 1
ATOM 1622 C C . ARG A 1 207 ? 3.541 3.349 -21.483 1.00 76.00 207 ARG A C 1
ATOM 1624 O O . ARG A 1 207 ? 4.035 3.200 -22.589 1.00 76.00 207 ARG A O 1
ATOM 1631 N N . VAL A 1 208 ? 3.516 2.398 -20.549 1.00 81.06 208 VAL A N 1
ATOM 1632 C CA . VAL A 1 208 ? 4.098 1.059 -20.720 1.00 81.06 208 VAL A CA 1
ATOM 1633 C C . VAL A 1 208 ? 3.044 0.009 -20.381 1.00 81.06 208 VAL A C 1
ATOM 1635 O O . VAL A 1 208 ? 2.380 0.130 -19.349 1.00 81.06 208 VAL A O 1
ATOM 1638 N N . THR A 1 209 ? 2.864 -0.995 -21.240 1.00 84.62 209 THR A N 1
ATOM 1639 C CA . THR A 1 209 ? 1.844 -2.038 -21.061 1.00 84.62 209 THR A CA 1
ATOM 1640 C C . THR A 1 209 ? 2.096 -2.907 -19.830 1.00 84.62 209 THR A C 1
ATOM 1642 O O . THR A 1 209 ? 3.225 -3.076 -19.360 1.00 84.62 209 THR A O 1
ATOM 1645 N N . HIS A 1 210 ? 1.019 -3.517 -19.327 1.00 85.81 210 HIS A N 1
ATOM 1646 C CA . HIS A 1 210 ? 1.098 -4.516 -18.264 1.00 85.81 210 HIS A CA 1
ATOM 1647 C C . HIS A 1 210 ? 1.970 -5.719 -18.671 1.00 85.81 210 HIS A C 1
ATOM 1649 O O . HIS A 1 210 ? 2.680 -6.261 -17.828 1.00 85.81 210 HIS A O 1
ATOM 1655 N N . ASP A 1 211 ? 1.992 -6.088 -19.954 1.00 87.00 211 ASP A N 1
ATOM 1656 C CA . ASP A 1 211 ? 2.812 -7.182 -20.487 1.00 87.00 211 ASP A CA 1
ATOM 1657 C C . ASP A 1 211 ? 4.313 -6.841 -20.453 1.00 87.00 211 ASP A C 1
ATOM 1659 O O . ASP A 1 211 ? 5.116 -7.634 -19.957 1.00 87.00 211 ASP A O 1
ATOM 1663 N N . CYS A 1 212 ? 4.698 -5.626 -20.866 1.00 87.81 212 CYS A N 1
ATOM 1664 C CA . CYS A 1 212 ? 6.080 -5.143 -20.766 1.00 87.81 212 CYS A CA 1
ATOM 1665 C C . CYS A 1 212 ? 6.552 -5.055 -19.300 1.00 87.81 212 CYS A C 1
ATOM 1667 O O . CYS A 1 212 ? 7.667 -5.468 -18.963 1.00 87.81 212 CYS A O 1
ATOM 1669 N N . TRP A 1 213 ? 5.689 -4.575 -18.394 1.00 92.38 213 TRP A N 1
ATOM 1670 C CA . TRP A 1 213 ? 5.956 -4.605 -16.950 1.00 92.38 213 TRP A CA 1
ATOM 1671 C C . TRP A 1 213 ? 6.042 -6.031 -16.396 1.00 92.38 213 TRP A C 1
ATOM 1673 O O . TRP A 1 213 ? 6.881 -6.299 -15.535 1.00 92.38 213 TRP A O 1
ATOM 1683 N N . THR A 1 214 ? 5.223 -6.956 -16.898 1.00 92.88 214 THR A N 1
ATOM 1684 C CA . THR A 1 214 ? 5.234 -8.371 -16.507 1.00 92.88 214 THR A CA 1
ATOM 1685 C C . THR A 1 214 ? 6.546 -9.032 -16.906 1.00 92.88 214 THR A C 1
ATOM 1687 O O . THR A 1 214 ? 7.178 -9.652 -16.053 1.00 92.88 214 THR A O 1
ATOM 1690 N N . TYR A 1 215 ? 7.007 -8.848 -18.146 1.00 92.88 215 TYR A N 1
ATOM 1691 C CA . TYR A 1 215 ? 8.302 -9.355 -18.613 1.00 92.88 215 TYR A CA 1
ATOM 1692 C C . TYR A 1 215 ? 9.466 -8.813 -17.763 1.00 92.88 215 TYR A C 1
ATOM 1694 O O . TYR A 1 215 ? 10.293 -9.582 -17.267 1.00 92.88 215 TYR A O 1
ATOM 1702 N N . CYS A 1 216 ? 9.463 -7.507 -17.475 1.00 94.88 216 CYS A N 1
ATOM 1703 C CA . CYS A 1 216 ? 10.448 -6.882 -16.593 1.00 94.88 216 CYS A CA 1
ATOM 1704 C C . CYS A 1 216 ? 10.434 -7.477 -15.171 1.00 94.88 216 CYS A C 1
ATOM 1706 O O . CYS A 1 216 ? 11.483 -7.800 -14.611 1.00 94.88 216 CYS A O 1
ATOM 1708 N N . CYS A 1 217 ? 9.253 -7.663 -14.576 1.00 96.12 217 CYS A N 1
ATOM 1709 C CA . CYS A 1 217 ? 9.119 -8.225 -13.230 1.00 96.12 217 CYS A CA 1
ATOM 1710 C C . CYS A 1 217 ? 9.466 -9.723 -13.168 1.00 96.12 217 CYS A C 1
ATOM 1712 O O . CYS A 1 217 ? 10.011 -10.186 -12.163 1.00 96.12 217 CYS A O 1
ATOM 1714 N N . GLN A 1 218 ? 9.216 -10.479 -14.243 1.00 94.38 218 GLN A N 1
ATOM 1715 C CA . GLN A 1 218 ? 9.688 -11.858 -14.385 1.00 94.38 218 GLN A CA 1
ATOM 1716 C C . GLN A 1 218 ? 11.218 -11.918 -14.391 1.00 94.38 218 GLN A C 1
ATOM 1718 O O . GLN A 1 218 ? 11.784 -12.711 -13.643 1.00 94.38 218 GLN A O 1
ATOM 1723 N N . ALA A 1 219 ? 11.889 -11.059 -15.166 1.00 93.50 219 ALA A N 1
ATOM 1724 C CA . ALA A 1 219 ? 13.349 -11.006 -15.216 1.00 93.50 219 ALA A CA 1
ATOM 1725 C C . ALA A 1 219 ? 13.974 -10.667 -13.850 1.00 93.50 219 ALA A C 1
ATOM 1727 O O . ALA A 1 219 ? 14.905 -11.349 -13.419 1.00 93.50 219 ALA A O 1
ATOM 1728 N N . ILE A 1 220 ? 13.418 -9.680 -13.133 1.00 95.56 220 ILE A N 1
ATOM 1729 C CA . ILE A 1 220 ? 13.836 -9.343 -11.761 1.00 95.56 220 ILE A CA 1
ATOM 1730 C C . ILE A 1 220 ? 13.632 -10.552 -10.831 1.00 95.56 220 ILE A C 1
ATOM 1732 O O . ILE A 1 220 ? 14.568 -10.963 -10.149 1.00 95.56 220 ILE A O 1
ATOM 1736 N N . SER A 1 221 ? 12.456 -11.189 -10.865 1.00 94.38 221 SER A N 1
ATOM 1737 C CA . SER A 1 221 ? 12.141 -12.377 -10.046 1.00 94.38 221 SER A CA 1
ATOM 1738 C C . SER A 1 221 ? 13.003 -13.607 -10.357 1.00 94.38 221 SER A C 1
ATOM 1740 O O . SER A 1 221 ? 13.102 -14.510 -9.530 1.00 94.38 221 SER A O 1
ATOM 1742 N N . GLN A 1 222 ? 13.595 -13.671 -11.551 1.00 92.81 222 GLN A N 1
ATOM 1743 C CA . GLN A 1 222 ? 14.536 -14.712 -11.977 1.00 92.81 222 GLN A CA 1
ATOM 1744 C C . GLN A 1 222 ? 15.991 -14.394 -11.593 1.00 92.81 222 GLN A C 1
ATOM 1746 O O . GLN A 1 222 ? 16.866 -15.230 -11.803 1.00 92.81 222 GLN A O 1
ATOM 1751 N N . GLY A 1 223 ? 16.271 -13.199 -11.060 1.00 91.88 223 GLY A N 1
ATOM 1752 C CA . GLY A 1 223 ? 17.632 -12.745 -10.775 1.00 91.88 223 GLY A CA 1
ATOM 1753 C C . GLY A 1 223 ? 18.457 -12.406 -12.023 1.00 91.88 223 GLY A C 1
ATOM 1754 O O . GLY A 1 223 ? 19.686 -12.392 -11.934 1.00 91.88 223 GLY A O 1
ATOM 1755 N N . ARG A 1 224 ? 17.812 -12.147 -13.175 1.00 91.75 224 ARG A N 1
ATOM 1756 C CA . ARG A 1 224 ? 18.509 -11.735 -14.407 1.00 91.75 224 ARG A CA 1
ATOM 1757 C C . ARG A 1 224 ? 19.260 -10.423 -14.193 1.00 91.75 224 ARG A C 1
ATOM 1759 O O . ARG A 1 224 ? 18.856 -9.575 -13.396 1.00 91.75 224 ARG A O 1
ATOM 1766 N N . ARG A 1 225 ? 20.359 -10.263 -14.923 1.00 91.19 225 ARG A N 1
ATOM 1767 C CA . ARG A 1 225 ? 21.255 -9.107 -14.856 1.00 91.19 225 ARG A CA 1
ATOM 1768 C C . ARG A 1 225 ? 21.016 -8.158 -16.018 1.00 91.19 225 ARG A C 1
ATOM 1770 O O . ARG A 1 225 ? 20.574 -8.570 -17.085 1.00 91.19 225 ARG A O 1
ATOM 1777 N N . SER A 1 226 ? 21.358 -6.887 -15.829 1.00 89.75 226 SER A N 1
ATOM 1778 C CA . SER A 1 226 ? 21.322 -5.866 -16.885 1.00 89.75 226 SER A CA 1
ATOM 1779 C C . SER A 1 226 ? 22.037 -6.288 -18.176 1.00 89.75 226 SER A C 1
ATOM 1781 O O . SER A 1 226 ? 21.524 -6.052 -19.270 1.00 89.75 226 SER A O 1
ATOM 1783 N N . THR A 1 227 ? 23.179 -6.964 -18.030 1.00 89.19 227 THR A N 1
ATOM 1784 C CA . THR A 1 227 ? 24.014 -7.522 -19.103 1.00 89.19 227 THR A CA 1
ATOM 1785 C C . THR A 1 227 ? 23.281 -8.525 -19.990 1.00 89.19 227 THR A C 1
ATOM 1787 O O . THR A 1 227 ? 23.564 -8.598 -21.182 1.00 89.19 227 THR A O 1
ATOM 1790 N N . ASP A 1 228 ? 22.288 -9.244 -19.456 1.00 88.25 228 ASP A N 1
ATOM 1791 C CA . ASP A 1 228 ? 21.535 -10.289 -20.169 1.00 88.25 228 ASP A CA 1
ATOM 1792 C C . ASP A 1 228 ? 20.622 -9.721 -21.279 1.00 88.25 228 ASP A C 1
ATOM 1794 O O . ASP A 1 228 ? 19.856 -10.467 -21.890 1.00 88.25 228 ASP A O 1
ATOM 1798 N N . PHE A 1 229 ? 20.655 -8.400 -21.487 1.00 86.06 229 PHE A N 1
ATOM 1799 C CA . PHE A 1 229 ? 19.823 -7.629 -22.411 1.00 86.06 229 PHE A CA 1
ATOM 1800 C C . PHE A 1 229 ? 20.645 -6.688 -23.314 1.00 86.06 229 PHE A C 1
ATOM 1802 O O . PHE A 1 229 ? 20.069 -5.942 -24.104 1.00 86.06 229 PHE A O 1
ATOM 1809 N N . GLU A 1 230 ? 21.979 -6.671 -23.207 1.00 71.75 230 GLU A N 1
ATOM 1810 C CA . GLU A 1 230 ? 22.820 -5.732 -23.972 1.00 71.75 230 GLU A CA 1
ATOM 1811 C C . GLU A 1 230 ? 23.115 -6.258 -25.392 1.00 71.75 230 GLU A C 1
ATOM 1813 O O . GLU A 1 230 ? 22.987 -5.514 -26.372 1.00 71.75 230 GLU A O 1
ATOM 1818 N N . ASP A 1 231 ? 23.351 -7.567 -25.532 1.00 55.47 231 ASP A N 1
ATOM 1819 C CA . ASP A 1 231 ? 23.581 -8.242 -26.822 1.00 55.47 231 ASP A CA 1
ATOM 1820 C C . ASP A 1 231 ? 22.319 -8.368 -27.702 1.00 55.47 231 ASP A C 1
ATOM 1822 O O . ASP A 1 231 ? 22.426 -8.559 -28.920 1.00 55.47 231 ASP A O 1
ATOM 1826 N N . ALA A 1 232 ? 21.118 -8.203 -27.129 1.00 52.00 232 ALA A N 1
ATOM 1827 C CA . ALA A 1 232 ? 19.838 -8.219 -27.855 1.00 52.00 232 ALA A CA 1
ATOM 1828 C C . ALA A 1 232 ? 19.755 -7.125 -28.942 1.00 52.00 232 ALA A C 1
ATOM 1830 O O . ALA A 1 232 ? 19.050 -7.271 -29.937 1.00 52.00 232 ALA A O 1
ATOM 1831 N N . SER A 1 233 ? 20.561 -6.066 -28.813 1.00 45.41 233 SER A N 1
ATOM 1832 C CA . SER A 1 233 ? 20.742 -5.029 -29.838 1.00 45.41 233 SER A CA 1
ATOM 1833 C C . SER A 1 233 ? 21.399 -5.521 -31.142 1.00 45.41 233 SER A C 1
ATOM 1835 O O . SER A 1 233 ? 21.404 -4.792 -32.135 1.00 45.41 233 SER A O 1
ATOM 1837 N N . SER A 1 234 ? 21.948 -6.744 -31.158 1.00 46.41 234 SER A N 1
ATOM 1838 C CA . SER A 1 234 ? 22.737 -7.301 -32.268 1.00 46.41 234 SER A CA 1
ATOM 1839 C C . SER A 1 234 ? 22.193 -8.604 -32.875 1.00 46.41 234 SER A C 1
ATOM 1841 O O . SER A 1 234 ? 22.674 -9.026 -33.928 1.00 46.41 234 SER A O 1
ATOM 1843 N N . SER A 1 235 ? 21.194 -9.246 -32.255 1.00 41.59 235 SER A N 1
ATOM 1844 C CA . SER A 1 235 ? 20.678 -10.556 -32.679 1.00 41.59 235 SER A CA 1
ATOM 1845 C C . SER A 1 235 ? 19.148 -10.578 -32.770 1.00 41.59 235 SER A C 1
ATOM 1847 O O . SER A 1 235 ? 18.434 -10.097 -31.897 1.00 41.59 235 SER A O 1
ATOM 1849 N N . SER A 1 236 ? 18.619 -11.101 -33.879 1.00 45.31 236 SER A N 1
ATOM 1850 C CA . SER A 1 236 ? 17.213 -10.934 -34.265 1.00 45.31 236 SER A CA 1
ATOM 1851 C C . SER A 1 236 ? 16.282 -11.979 -33.632 1.00 45.31 236 SER A C 1
ATOM 1853 O O . SER A 1 236 ? 15.666 -12.770 -34.352 1.00 45.31 236 SER A O 1
ATOM 1855 N N . SER A 1 237 ? 16.178 -12.002 -32.300 1.00 41.31 237 SER A N 1
ATOM 1856 C CA . SER A 1 237 ? 15.262 -12.908 -31.592 1.00 41.31 237 SER A CA 1
ATOM 1857 C C . SER A 1 237 ? 14.850 -12.422 -30.195 1.00 41.31 237 SER A C 1
ATOM 1859 O O . SER A 1 237 ? 15.733 -12.180 -29.384 1.00 41.31 237 SER A O 1
ATOM 1861 N N . SER A 1 238 ? 13.572 -12.370 -29.793 1.00 48.25 238 SER A N 1
ATOM 1862 C CA . SER A 1 238 ? 12.310 -12.293 -30.568 1.00 48.25 238 SER A CA 1
ATOM 1863 C C . SER A 1 238 ? 11.104 -12.142 -29.621 1.00 48.25 238 SER A C 1
ATOM 1865 O O . SER A 1 238 ? 10.514 -13.145 -29.220 1.00 48.25 238 SER A O 1
ATOM 1867 N N . GLN A 1 239 ? 10.680 -10.911 -29.315 1.00 41.72 239 GLN A N 1
ATOM 1868 C CA . GLN A 1 239 ? 9.330 -10.655 -28.773 1.00 41.72 239 GLN A CA 1
ATOM 1869 C C . GLN A 1 239 ? 8.729 -9.306 -29.221 1.00 41.72 239 GLN A C 1
ATOM 1871 O O . GLN A 1 239 ? 7.890 -8.710 -28.553 1.00 41.72 239 GLN A O 1
ATOM 1876 N N . THR A 1 240 ? 9.138 -8.823 -30.397 1.00 37.59 240 THR A N 1
ATOM 1877 C CA . THR A 1 240 ? 8.655 -7.576 -31.002 1.00 37.59 240 THR A CA 1
ATOM 1878 C C . THR A 1 240 ? 7.261 -7.740 -31.617 1.00 37.59 240 THR A C 1
ATOM 1880 O O . THR A 1 240 ? 7.113 -8.198 -32.750 1.00 37.59 240 THR A O 1
ATOM 1883 N N . ASN A 1 241 ? 6.217 -7.317 -30.898 1.00 37.09 241 ASN A N 1
ATOM 1884 C CA . ASN A 1 241 ? 4.870 -7.190 -31.466 1.00 37.09 241 ASN A CA 1
ATOM 1885 C C . ASN A 1 241 ? 4.822 -6.004 -32.450 1.00 37.09 241 ASN A C 1
ATOM 1887 O O . ASN A 1 241 ? 4.856 -4.839 -32.056 1.00 37.09 241 ASN A O 1
ATOM 1891 N N . ILE A 1 242 ? 4.779 -6.307 -33.750 1.00 30.03 242 ILE A N 1
ATOM 1892 C CA . ILE A 1 242 ? 4.956 -5.319 -34.823 1.00 30.03 242 ILE A CA 1
ATOM 1893 C C . ILE A 1 242 ? 3.679 -4.498 -35.044 1.00 30.03 242 ILE A C 1
ATOM 1895 O O . ILE A 1 242 ? 2.673 -5.023 -35.517 1.00 30.03 242 ILE A O 1
ATOM 1899 N N . TYR A 1 243 ? 3.776 -3.183 -34.842 1.00 29.88 243 TYR A N 1
ATOM 1900 C CA . TYR A 1 243 ? 2.876 -2.189 -35.435 1.00 29.88 243 TYR A CA 1
ATOM 1901 C C . TYR A 1 243 ? 3.686 -1.163 -36.262 1.00 29.88 243 TYR A C 1
ATOM 1903 O O . TYR A 1 243 ? 4.874 -0.965 -35.994 1.00 29.88 243 TYR A O 1
ATOM 1911 N N . PRO A 1 244 ? 3.110 -0.590 -37.341 1.00 28.91 244 PRO A N 1
ATOM 1912 C CA . PRO A 1 244 ? 3.879 0.071 -38.402 1.00 28.91 244 PRO A CA 1
ATOM 1913 C C . PRO A 1 244 ? 4.438 1.463 -38.025 1.00 28.91 244 PRO A C 1
ATOM 1915 O O . PRO A 1 244 ? 3.948 2.093 -37.090 1.00 28.91 244 PRO A O 1
ATOM 1918 N N . PRO A 1 245 ? 5.472 1.962 -38.739 1.00 31.75 245 PRO A N 1
ATOM 1919 C CA . PRO A 1 245 ? 6.522 2.741 -38.080 1.00 31.75 245 PRO A CA 1
ATOM 1920 C C . PRO A 1 245 ? 6.558 4.244 -38.400 1.00 31.75 245 PRO A C 1
ATOM 1922 O O . PRO A 1 245 ? 6.392 4.655 -39.552 1.00 31.75 245 PRO A O 1
ATOM 1925 N N . GLN A 1 246 ? 6.998 5.033 -37.411 1.00 37.06 246 GLN A N 1
ATOM 1926 C CA . GLN A 1 246 ? 8.207 5.873 -37.515 1.00 37.06 246 GLN A CA 1
ATOM 1927 C C . GLN A 1 246 ? 8.551 6.535 -36.172 1.00 37.06 246 GLN A C 1
ATOM 1929 O O . GLN A 1 246 ? 7.696 7.156 -35.551 1.00 37.06 246 GLN A O 1
ATOM 1934 N N . ALA A 1 247 ? 9.820 6.465 -35.766 1.00 34.53 247 ALA A N 1
ATOM 1935 C CA . ALA A 1 247 ? 10.366 7.208 -34.630 1.00 34.53 247 ALA A CA 1
ATOM 1936 C C . ALA A 1 247 ? 11.562 8.061 -35.082 1.00 34.53 247 ALA A C 1
ATOM 1938 O O . ALA A 1 247 ? 12.287 7.686 -36.007 1.00 34.53 247 ALA A O 1
ATOM 1939 N N . ARG A 1 248 ? 11.766 9.210 -34.431 1.00 33.50 248 ARG A N 1
ATOM 1940 C CA . ARG A 1 248 ? 12.954 10.065 -34.570 1.00 33.50 248 ARG A CA 1
ATOM 1941 C C . ARG A 1 248 ? 13.316 10.636 -33.207 1.00 33.50 248 ARG A C 1
ATOM 1943 O O . ARG A 1 248 ? 12.446 11.178 -32.531 1.00 33.50 248 ARG A O 1
ATOM 1950 N N . ASP A 1 249 ? 14.590 10.570 -32.844 1.00 34.62 249 ASP A N 1
ATOM 1951 C CA . ASP A 1 249 ? 15.089 11.192 -31.621 1.00 34.62 249 ASP A CA 1
ATOM 1952 C C . ASP A 1 249 ? 15.045 12.724 -31.742 1.00 34.62 249 ASP A C 1
ATOM 1954 O O . ASP A 1 249 ? 15.684 13.313 -32.617 1.00 34.62 249 ASP A O 1
ATOM 1958 N N . LEU A 1 250 ? 14.298 13.382 -30.851 1.00 35.09 250 LEU A N 1
ATOM 1959 C CA . LEU A 1 250 ? 14.258 14.841 -30.733 1.00 35.09 250 LEU A CA 1
ATOM 1960 C C . LEU A 1 250 ? 14.923 15.279 -29.428 1.00 35.09 250 LEU A C 1
ATOM 1962 O O . LEU A 1 250 ? 14.311 15.291 -28.362 1.00 35.09 250 LEU A O 1
ATOM 1966 N N . VAL A 1 251 ? 16.191 15.679 -29.527 1.00 34.00 251 VAL A N 1
ATOM 1967 C CA . VAL A 1 251 ? 16.909 16.328 -28.425 1.00 34.00 251 VAL A CA 1
ATOM 1968 C C . VAL A 1 251 ? 16.464 17.787 -28.333 1.00 34.00 251 VAL A C 1
ATOM 1970 O O . VAL A 1 251 ? 16.934 18.636 -29.088 1.00 34.00 251 VAL A O 1
ATOM 1973 N N . VAL A 1 252 ? 15.565 18.086 -27.395 1.00 34.44 252 VAL A N 1
ATOM 1974 C CA . VAL A 1 252 ? 15.154 19.461 -27.075 1.00 34.44 252 VAL A CA 1
ATOM 1975 C C . VAL A 1 252 ? 15.977 19.973 -25.894 1.00 34.44 252 VAL A C 1
ATOM 1977 O O . VAL A 1 252 ? 15.782 19.556 -24.754 1.00 34.44 252 VAL A O 1
ATOM 1980 N N . THR A 1 253 ? 16.908 20.888 -26.162 1.00 29.77 253 THR A N 1
ATOM 1981 C CA . THR A 1 253 ? 17.634 21.635 -25.125 1.00 29.77 253 THR A CA 1
ATOM 1982 C C . THR A 1 253 ? 16.969 22.984 -24.880 1.00 29.77 253 THR A C 1
ATOM 1984 O O . THR A 1 253 ? 17.199 23.929 -25.636 1.00 29.77 253 THR A O 1
ATOM 1987 N N . GLU A 1 254 ? 16.197 23.104 -23.804 1.00 37.22 254 GLU A N 1
ATOM 1988 C CA . GLU A 1 254 ? 15.807 24.416 -23.280 1.00 37.22 254 GLU A CA 1
ATOM 1989 C C . GLU A 1 254 ? 16.951 25.014 -22.449 1.00 37.22 254 GLU A C 1
ATOM 1991 O O . GLU A 1 254 ? 17.565 24.335 -21.621 1.00 37.22 254 GLU A O 1
ATOM 1996 N N . GLN A 1 255 ? 17.244 26.297 -22.670 1.00 32.53 255 GLN A N 1
ATOM 1997 C CA . GLN A 1 255 ? 18.113 27.085 -21.799 1.00 32.53 255 GLN A CA 1
ATOM 1998 C C . GLN A 1 255 ? 17.250 27.990 -20.923 1.00 32.53 255 GLN A C 1
ATOM 2000 O O . GLN A 1 255 ? 16.747 29.006 -21.395 1.00 32.53 255 GLN A O 1
ATOM 2005 N N . ASP A 1 256 ? 17.147 27.659 -19.638 1.00 38.00 256 ASP A N 1
ATOM 2006 C CA . ASP A 1 256 ? 16.676 28.583 -18.607 1.00 38.00 256 ASP A CA 1
ATOM 2007 C C . ASP A 1 256 ? 17.777 28.770 -17.546 1.00 38.00 256 ASP A C 1
ATOM 2009 O O . ASP A 1 256 ? 18.473 27.821 -17.167 1.00 38.00 256 ASP A O 1
ATOM 2013 N N . SER A 1 257 ? 17.971 30.027 -17.132 1.00 44.72 257 SER A N 1
ATOM 2014 C CA . SER A 1 257 ? 18.691 30.479 -15.927 1.00 44.72 257 SER A CA 1
ATOM 2015 C C . SER A 1 257 ? 20.008 29.760 -15.562 1.00 44.72 257 SER A C 1
ATOM 2017 O O . SER A 1 257 ? 20.387 29.647 -14.395 1.00 44.72 257 SER A O 1
ATOM 2019 N N . GLY A 1 258 ? 20.777 29.344 -16.574 1.00 44.22 258 GLY A N 1
ATOM 2020 C CA . GLY A 1 258 ? 22.180 28.938 -16.434 1.00 44.22 258 GLY A CA 1
ATOM 2021 C C . GLY A 1 258 ? 22.431 27.544 -15.847 1.00 44.22 258 GLY A C 1
ATOM 2022 O O . GLY A 1 258 ? 23.561 27.263 -15.450 1.00 44.22 258 GLY A O 1
ATOM 2023 N N . LYS A 1 259 ? 21.429 26.653 -15.793 1.00 36.12 259 LYS A N 1
ATOM 2024 C CA . LYS A 1 259 ? 21.610 25.261 -15.336 1.00 36.12 259 LYS A CA 1
ATOM 2025 C C . LYS A 1 259 ? 21.101 24.255 -16.363 1.00 36.12 259 LYS A C 1
ATOM 2027 O O . LYS A 1 259 ? 19.907 23.989 -16.442 1.00 36.12 259 LYS A O 1
ATOM 2032 N N . SER A 1 260 ? 22.027 23.630 -17.092 1.00 31.78 260 SER A N 1
ATOM 2033 C CA . SER A 1 260 ? 21.701 22.492 -17.958 1.00 31.78 260 SER A CA 1
ATOM 2034 C C . SER A 1 260 ? 21.155 21.326 -17.125 1.00 31.78 260 SER A C 1
ATOM 2036 O O . SER A 1 260 ? 21.841 20.803 -16.245 1.00 31.78 260 SER A O 1
ATOM 2038 N N . ARG A 1 261 ? 19.915 20.921 -17.407 1.00 36.03 261 ARG A N 1
ATOM 2039 C CA . ARG A 1 261 ? 19.268 19.723 -16.861 1.00 36.03 261 ARG A CA 1
ATOM 2040 C C . ARG A 1 261 ? 18.827 18.849 -18.029 1.00 36.03 261 ARG A C 1
ATOM 2042 O O . ARG A 1 261 ? 17.871 19.183 -18.720 1.00 36.03 261 ARG A O 1
ATOM 2049 N N . GLN A 1 262 ? 19.501 17.719 -18.235 1.00 31.98 262 GLN A N 1
ATOM 2050 C CA . GLN A 1 262 ? 19.019 16.703 -19.171 1.00 31.98 262 GLN A CA 1
ATOM 2051 C C . GLN A 1 262 ? 17.727 16.090 -18.617 1.00 31.98 262 GLN A C 1
ATOM 2053 O O . GLN A 1 262 ? 17.726 15.486 -17.544 1.00 31.98 262 GLN A O 1
ATOM 2058 N N . ARG A 1 263 ? 16.617 16.281 -19.335 1.00 32.72 263 ARG A N 1
ATOM 2059 C CA . ARG A 1 263 ? 15.285 15.805 -18.952 1.00 32.72 263 ARG A CA 1
ATOM 2060 C C . ARG A 1 263 ? 14.867 14.675 -19.890 1.00 32.72 263 ARG A C 1
ATOM 2062 O O . ARG A 1 263 ? 14.315 14.914 -20.957 1.00 32.72 263 ARG A O 1
ATOM 2069 N N . PHE A 1 264 ? 15.160 13.441 -19.488 1.00 36.56 264 PHE A N 1
ATOM 2070 C CA . PHE A 1 264 ? 14.803 12.239 -20.244 1.00 36.56 264 PHE A CA 1
ATOM 2071 C C . PHE A 1 264 ? 13.309 11.921 -20.092 1.00 36.56 264 PHE A C 1
ATOM 2073 O O . PHE A 1 264 ? 12.914 11.123 -19.242 1.00 36.56 264 PHE A O 1
ATOM 2080 N N . GLU A 1 265 ? 12.468 12.544 -20.916 1.00 32.19 265 GLU A N 1
ATOM 2081 C CA . GLU A 1 265 ? 11.063 12.156 -21.054 1.00 32.19 265 GLU A CA 1
ATOM 2082 C C . GLU A 1 265 ? 10.854 11.294 -22.295 1.00 32.19 265 GLU A C 1
ATOM 2084 O O . GLU A 1 265 ? 10.875 11.772 -23.426 1.00 32.19 265 GLU A O 1
ATOM 2089 N N . VAL A 1 266 ? 10.609 10.002 -22.066 1.00 36.38 266 VAL A N 1
ATOM 2090 C CA . VAL A 1 266 ? 10.202 9.064 -23.115 1.00 36.38 266 VAL A CA 1
ATOM 2091 C C . VAL A 1 266 ? 8.755 9.383 -23.507 1.00 36.38 266 VAL A C 1
ATOM 2093 O O . VAL A 1 266 ? 7.796 8.918 -22.881 1.00 36.38 266 VAL A O 1
ATOM 2096 N N . LEU A 1 267 ? 8.597 10.266 -24.494 1.00 35.22 267 LEU A N 1
ATOM 2097 C CA . LEU A 1 267 ? 7.316 10.650 -25.087 1.00 35.22 267 LEU A CA 1
ATOM 2098 C C . LEU A 1 267 ? 6.806 9.527 -25.995 1.00 35.22 267 LEU A C 1
ATOM 2100 O O . LEU A 1 267 ? 7.064 9.499 -27.194 1.00 35.22 267 LEU A O 1
ATOM 2104 N N . LEU A 1 268 ? 6.074 8.591 -25.393 1.00 37.81 268 LEU A N 1
ATOM 2105 C CA . LEU A 1 268 ? 5.347 7.553 -26.116 1.00 37.81 268 LEU A CA 1
ATOM 2106 C C . LEU A 1 268 ? 4.028 8.138 -26.634 1.00 37.81 268 LEU A C 1
ATOM 2108 O O . LEU A 1 268 ? 2.995 8.101 -25.965 1.00 37.81 268 LEU A O 1
ATOM 2112 N N . GLU A 1 269 ? 4.099 8.744 -27.820 1.00 37.38 269 GLU A N 1
ATOM 2113 C CA . GLU A 1 269 ? 2.922 9.068 -28.629 1.00 37.38 269 GLU A CA 1
ATOM 2114 C C . GLU A 1 269 ? 2.271 7.789 -29.194 1.00 37.38 269 GLU A C 1
ATOM 2116 O O . GLU A 1 269 ? 2.805 6.681 -29.090 1.00 37.38 269 GLU A O 1
ATOM 2121 N N . LYS A 1 270 ? 1.083 7.922 -29.797 1.00 35.16 270 LYS A N 1
ATOM 2122 C CA . LYS A 1 270 ? 0.339 6.782 -30.355 1.00 35.16 270 LYS A CA 1
ATOM 2123 C C . LYS A 1 270 ? 1.122 6.108 -31.490 1.00 35.16 270 LYS A C 1
ATOM 2125 O O . LYS A 1 270 ? 1.192 6.660 -32.583 1.00 35.16 270 LYS A O 1
ATOM 2130 N N . GLY A 1 271 ? 1.602 4.885 -31.253 1.00 42.66 271 GLY A N 1
ATOM 2131 C CA . GLY A 1 271 ? 2.197 4.023 -32.285 1.00 42.66 271 GLY A CA 1
ATOM 2132 C C . GLY A 1 271 ? 3.611 3.507 -32.005 1.00 42.66 271 GLY A C 1
ATOM 2133 O O . GLY A 1 271 ? 4.230 2.962 -32.914 1.00 42.66 271 GLY A O 1
ATOM 2134 N N . VAL A 1 272 ? 4.149 3.663 -30.790 1.00 52.09 272 VAL A N 1
ATOM 2135 C CA . VAL A 1 272 ? 5.468 3.099 -30.456 1.00 52.09 272 VAL A CA 1
ATOM 2136 C C . VAL A 1 272 ? 5.383 1.585 -30.227 1.00 52.09 272 VAL A C 1
ATOM 2138 O O . VAL A 1 272 ? 4.547 1.115 -29.459 1.00 52.09 272 VAL A O 1
ATOM 2141 N N . VAL A 1 273 ? 6.277 0.833 -30.876 1.00 54.72 273 VAL A N 1
ATOM 2142 C CA . VAL A 1 273 ? 6.547 -0.578 -30.560 1.00 54.72 273 VAL A CA 1
ATOM 2143 C C . VAL A 1 273 ? 7.358 -0.635 -29.269 1.00 54.72 273 VAL A C 1
ATOM 2145 O O . VAL A 1 273 ? 8.424 -0.026 -29.176 1.00 54.72 273 VAL A O 1
ATOM 2148 N N . GLU A 1 274 ? 6.858 -1.364 -28.277 1.00 71.56 274 GLU A N 1
ATOM 2149 C CA . GLU A 1 274 ? 7.546 -1.541 -27.001 1.00 71.56 274 GLU A CA 1
ATOM 2150 C C . GLU A 1 274 ? 8.717 -2.523 -27.126 1.00 71.56 274 GLU A C 1
ATOM 2152 O O . GLU A 1 274 ? 8.565 -3.660 -27.571 1.00 71.56 274 GLU A O 1
ATOM 2157 N N . ASP A 1 275 ? 9.893 -2.074 -26.700 1.00 84.94 275 ASP A N 1
ATOM 2158 C CA . ASP A 1 275 ? 11.125 -2.857 -26.659 1.00 84.94 275 ASP A CA 1
ATOM 2159 C C . ASP A 1 275 ? 11.307 -3.419 -25.239 1.00 84.94 275 ASP A C 1
ATOM 2161 O O . ASP A 1 275 ? 11.834 -2.753 -24.341 1.00 84.94 275 ASP A O 1
ATOM 2165 N N . TYR A 1 276 ? 10.780 -4.629 -25.028 1.00 88.69 276 TYR A N 1
ATOM 2166 C CA . TYR A 1 276 ? 10.696 -5.279 -23.716 1.00 88.69 276 TYR A CA 1
ATOM 2167 C C . TYR A 1 276 ? 12.084 -5.547 -23.115 1.00 88.69 276 TYR A C 1
ATOM 2169 O O . TYR A 1 276 ? 12.280 -5.368 -21.908 1.00 88.69 276 TYR A O 1
ATOM 2177 N N . ASP A 1 277 ? 13.060 -5.924 -23.945 1.00 88.75 277 ASP A N 1
ATOM 2178 C CA . ASP A 1 277 ? 14.432 -6.192 -23.515 1.00 88.75 277 ASP A CA 1
ATOM 2179 C C . ASP A 1 277 ? 15.170 -4.899 -23.154 1.00 88.75 277 ASP A C 1
ATOM 2181 O O . ASP A 1 277 ? 15.789 -4.821 -22.091 1.00 88.75 277 ASP A O 1
ATOM 2185 N N . ARG A 1 278 ? 15.043 -3.833 -23.955 1.00 86.69 278 ARG A N 1
ATOM 2186 C CA . ARG A 1 278 ? 15.633 -2.524 -23.627 1.00 86.69 278 ARG A CA 1
ATOM 2187 C C . ARG A 1 278 ? 15.015 -1.904 -22.378 1.00 86.69 278 ARG A C 1
ATOM 2189 O O . ARG A 1 278 ? 15.752 -1.347 -21.561 1.00 86.69 278 ARG A O 1
ATOM 2196 N N . PHE A 1 279 ? 13.694 -2.009 -22.212 1.00 90.06 279 PHE A N 1
ATOM 2197 C CA . PHE A 1 279 ? 12.989 -1.558 -21.010 1.00 90.06 279 PHE A CA 1
ATOM 2198 C C . PHE A 1 279 ? 13.485 -2.310 -19.768 1.00 90.06 279 PHE A C 1
ATOM 2200 O O . PHE A 1 279 ? 13.883 -1.686 -18.783 1.00 90.06 279 PHE A O 1
ATOM 2207 N N . THR A 1 280 ? 13.548 -3.641 -19.844 1.00 93.69 280 THR A N 1
ATOM 2208 C CA . THR A 1 280 ? 13.973 -4.508 -18.735 1.00 93.69 280 THR A CA 1
ATOM 2209 C C . THR A 1 280 ? 15.452 -4.330 -18.398 1.00 93.69 280 THR A C 1
ATOM 2211 O O . THR A 1 280 ? 15.799 -4.134 -17.235 1.00 93.69 280 THR A O 1
ATOM 2214 N N . GLY A 1 281 ? 16.332 -4.288 -19.400 1.00 89.44 281 GLY A N 1
ATOM 2215 C CA . GLY A 1 281 ? 17.751 -3.988 -19.210 1.00 89.44 281 GLY A CA 1
ATOM 2216 C C . GLY A 1 281 ? 17.980 -2.595 -18.614 1.00 89.44 281 GLY A C 1
ATOM 2217 O O . GLY A 1 281 ? 18.878 -2.414 -17.795 1.00 89.44 281 GLY A O 1
ATOM 2218 N N . GLN A 1 282 ? 17.153 -1.596 -18.953 1.00 90.50 282 GLN A N 1
ATOM 2219 C CA . GLN A 1 282 ? 17.201 -0.282 -18.300 1.00 90.50 282 GLN A CA 1
ATOM 2220 C C . GLN A 1 282 ? 16.691 -0.326 -16.851 1.00 90.50 282 GLN A C 1
ATOM 2222 O O . GLN A 1 282 ? 17.312 0.297 -15.991 1.00 90.50 282 GLN A O 1
ATOM 2227 N N . ALA A 1 283 ? 15.619 -1.067 -16.558 1.00 92.94 283 ALA A N 1
ATOM 2228 C CA . ALA A 1 283 ? 15.138 -1.274 -15.192 1.00 92.94 283 ALA A CA 1
ATOM 2229 C C . ALA A 1 283 ? 16.211 -1.932 -14.310 1.00 92.94 283 ALA A C 1
ATOM 2231 O O . ALA A 1 283 ? 16.525 -1.424 -13.235 1.00 92.94 283 ALA A O 1
ATOM 2232 N N . LEU A 1 284 ? 16.833 -3.007 -14.804 1.00 93.38 284 LEU A N 1
ATOM 2233 C CA . LEU A 1 284 ? 17.908 -3.718 -14.114 1.00 93.38 284 LEU A CA 1
ATOM 2234 C C . LEU A 1 284 ? 19.153 -2.843 -13.936 1.00 93.38 284 LEU A C 1
ATOM 2236 O O . LEU A 1 284 ? 19.688 -2.809 -12.833 1.00 93.38 284 LEU A O 1
ATOM 2240 N N . ARG A 1 285 ? 19.568 -2.050 -14.939 1.00 90.94 285 ARG A N 1
ATOM 2241 C CA . ARG A 1 285 ? 20.664 -1.071 -14.760 1.00 90.94 285 ARG A CA 1
ATOM 2242 C C . ARG A 1 285 ? 20.383 -0.068 -13.641 1.00 90.94 285 ARG A C 1
ATOM 2244 O O . ARG A 1 285 ? 21.311 0.288 -12.930 1.00 90.94 285 ARG A O 1
ATOM 2251 N N . LEU A 1 286 ? 19.136 0.377 -13.459 1.00 91.19 286 LEU A N 1
ATOM 2252 C CA . LEU A 1 286 ? 18.776 1.285 -12.361 1.00 91.19 286 LEU A CA 1
ATOM 2253 C C . LEU A 1 286 ? 18.828 0.576 -10.997 1.00 91.19 286 LEU A C 1
ATOM 2255 O O . LEU A 1 286 ? 19.453 1.090 -10.074 1.00 91.19 286 LEU A O 1
ATOM 2259 N N . ILE A 1 287 ? 18.247 -0.626 -10.887 1.00 92.56 287 ILE A N 1
ATOM 2260 C CA . ILE A 1 287 ? 18.284 -1.448 -9.660 1.00 92.56 287 ILE A CA 1
ATOM 2261 C C . ILE A 1 287 ? 19.733 -1.784 -9.257 1.00 92.56 287 ILE A C 1
ATOM 2263 O O . ILE A 1 287 ? 20.064 -1.783 -8.072 1.00 92.56 287 ILE A O 1
ATOM 2267 N N . GLU A 1 288 ? 20.602 -2.056 -10.233 1.00 90.31 288 GLU A N 1
ATOM 2268 C CA . GLU A 1 288 ? 22.018 -2.384 -10.026 1.00 90.31 288 GLU A CA 1
ATOM 2269 C C . GLU A 1 288 ? 22.907 -1.157 -9.750 1.00 90.31 288 GLU A C 1
ATOM 2271 O O . GLU A 1 288 ? 23.960 -1.313 -9.131 1.00 90.31 288 GLU A O 1
ATOM 2276 N N . ALA A 1 289 ? 22.511 0.045 -10.191 1.00 83.88 289 ALA A N 1
ATOM 2277 C CA . ALA A 1 289 ? 23.286 1.280 -10.026 1.00 83.88 289 ALA A CA 1
ATOM 2278 C C . ALA A 1 289 ? 22.972 2.036 -8.725 1.00 83.88 289 ALA A C 1
ATOM 2280 O O . ALA A 1 289 ? 23.901 2.501 -8.069 1.00 83.88 289 ALA A O 1
ATOM 2281 N N . ASP A 1 290 ? 21.702 2.106 -8.304 1.00 68.38 290 ASP A N 1
ATOM 2282 C CA . ASP A 1 290 ? 21.282 2.736 -7.034 1.00 68.38 290 ASP A CA 1
ATOM 2283 C C . ASP A 1 290 ? 21.629 1.869 -5.792 1.00 68.38 290 ASP A C 1
ATOM 2285 O O . ASP A 1 290 ? 21.099 2.071 -4.700 1.00 68.38 290 ASP A O 1
ATOM 2289 N N . ASN A 1 291 ? 22.492 0.863 -5.962 1.00 55.84 291 ASN A N 1
ATOM 2290 C CA . ASN A 1 291 ? 22.785 -0.205 -5.010 1.00 55.84 291 ASN A CA 1
ATOM 2291 C C . ASN A 1 291 ? 23.239 0.356 -3.643 1.00 55.84 291 ASN A C 1
ATOM 2293 O O . ASN A 1 291 ? 24.313 0.966 -3.557 1.00 55.84 291 ASN A O 1
ATOM 2297 N N . PRO A 1 292 ? 22.449 0.186 -2.564 1.00 49.19 292 PRO A N 1
ATOM 2298 C CA . PRO A 1 292 ? 22.731 0.835 -1.293 1.00 49.19 292 PRO A CA 1
ATOM 2299 C C . PRO A 1 292 ? 23.978 0.229 -0.647 1.00 49.19 292 PRO A C 1
ATOM 2301 O O . PRO A 1 292 ? 23.996 -0.952 -0.299 1.00 49.19 292 PRO A O 1
ATOM 2304 N N . THR A 1 293 ? 25.006 1.055 -0.428 1.00 36.53 293 THR A N 1
ATOM 2305 C CA . THR A 1 293 ? 26.200 0.679 0.342 1.00 36.53 293 THR A CA 1
ATOM 2306 C C . THR A 1 293 ? 25.763 0.050 1.670 1.00 36.53 293 THR A C 1
ATOM 2308 O O . THR A 1 293 ? 25.140 0.751 2.476 1.00 36.53 293 THR A O 1
ATOM 2311 N N . PRO A 1 294 ? 26.051 -1.239 1.930 1.00 37.03 294 PRO A N 1
ATOM 2312 C CA . PRO A 1 294 ? 25.520 -1.902 3.110 1.00 37.03 294 PRO A CA 1
ATOM 23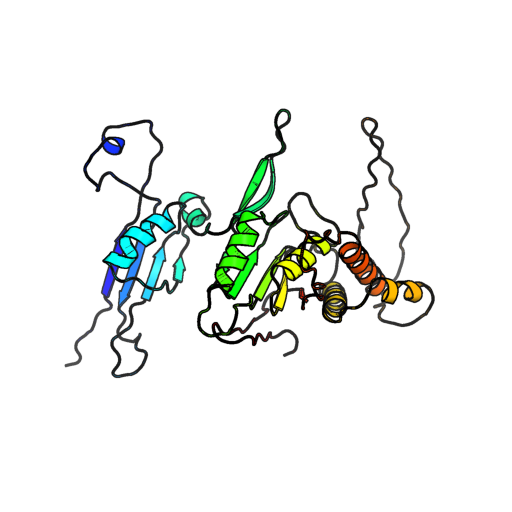13 C C . PRO A 1 294 ? 26.092 -1.239 4.371 1.00 37.03 294 PRO A C 1
ATOM 2315 O O . PRO A 1 294 ? 27.318 -1.105 4.479 1.00 37.03 294 PRO A O 1
ATOM 2318 N N . PRO A 1 295 ? 25.249 -0.814 5.335 1.00 35.56 295 PRO A N 1
ATOM 2319 C CA . PRO A 1 295 ? 25.742 -0.362 6.626 1.00 35.56 295 PRO A CA 1
ATOM 2320 C C . PRO A 1 295 ? 26.528 -1.499 7.293 1.00 35.56 295 PRO A C 1
ATOM 2322 O O . PRO A 1 295 ? 26.240 -2.679 7.103 1.00 35.56 295 PRO A O 1
ATOM 2325 N N . LEU A 1 296 ? 27.579 -1.129 8.022 1.00 34.88 296 LEU A N 1
ATOM 2326 C CA . LEU A 1 296 ? 28.633 -2.055 8.436 1.00 34.88 296 LEU A CA 1
ATOM 2327 C C . LEU A 1 296 ? 28.129 -3.229 9.298 1.00 34.88 296 LEU A C 1
ATOM 2329 O O . LEU A 1 296 ? 27.283 -3.064 10.173 1.00 34.88 296 LEU A O 1
ATOM 2333 N N . SER A 1 297 ? 28.800 -4.373 9.114 1.00 32.81 297 SER A N 1
ATOM 2334 C CA . SER A 1 297 ? 28.584 -5.706 9.711 1.00 32.81 297 SER A CA 1
ATOM 2335 C C . SER A 1 297 ? 27.518 -6.595 9.040 1.00 32.81 297 SER A C 1
ATOM 2337 O O . SER A 1 297 ? 26.367 -6.222 8.863 1.00 32.81 297 SER A O 1
ATOM 2339 N N . ASN A 1 298 ? 27.941 -7.819 8.694 1.00 33.47 298 ASN A N 1
ATOM 2340 C CA . ASN A 1 298 ? 27.122 -8.939 8.206 1.00 33.47 298 ASN A CA 1
ATOM 2341 C C . ASN A 1 298 ? 26.314 -8.692 6.914 1.00 33.47 298 ASN A C 1
ATOM 2343 O O . ASN A 1 298 ? 25.127 -9.005 6.839 1.00 33.47 298 ASN A O 1
ATOM 2347 N N . ALA A 1 299 ? 26.988 -8.215 5.863 1.00 36.47 299 ALA A N 1
ATOM 2348 C CA . ALA A 1 299 ? 26.426 -8.120 4.515 1.00 36.47 299 ALA A CA 1
ATOM 2349 C C . ALA A 1 299 ? 26.184 -9.509 3.883 1.00 36.47 299 ALA A C 1
ATOM 2351 O O . ALA A 1 299 ? 27.006 -10.023 3.123 1.00 36.47 299 ALA A O 1
ATOM 2352 N N . VAL A 1 300 ? 25.028 -10.108 4.178 1.00 42.66 300 VAL A N 1
ATOM 2353 C CA . VAL A 1 300 ? 24.405 -11.097 3.287 1.00 42.66 300 VAL A CA 1
ATOM 2354 C C . VAL A 1 300 ? 23.962 -10.347 2.031 1.00 42.66 300 VAL A C 1
ATOM 2356 O O . VAL A 1 300 ? 23.301 -9.315 2.137 1.00 42.66 300 VAL A O 1
ATOM 2359 N N . ALA A 1 301 ? 24.328 -10.838 0.846 1.00 51.03 301 ALA A N 1
ATOM 2360 C CA . ALA A 1 301 ? 23.828 -10.266 -0.399 1.00 51.03 301 ALA A CA 1
ATOM 2361 C C . ALA A 1 301 ? 22.305 -10.457 -0.459 1.00 51.03 301 ALA A C 1
ATOM 2363 O O . ALA A 1 301 ? 21.824 -11.589 -0.415 1.00 51.03 301 ALA A O 1
ATOM 2364 N N . LEU A 1 302 ? 21.551 -9.357 -0.521 1.00 61.38 302 LEU A N 1
ATOM 2365 C CA . LEU A 1 302 ? 20.098 -9.416 -0.638 1.00 61.38 302 LEU A CA 1
ATOM 2366 C C . LEU A 1 302 ? 19.744 -9.940 -2.034 1.00 61.38 302 LEU A C 1
ATOM 2368 O O . LEU A 1 302 ? 20.012 -9.281 -3.038 1.00 61.38 302 LEU A O 1
ATOM 2372 N N . GLU A 1 303 ? 19.164 -11.138 -2.089 1.00 78.69 303 GLU A N 1
ATOM 2373 C CA . GLU A 1 303 ? 18.671 -11.744 -3.328 1.00 78.69 303 GLU A CA 1
ATOM 2374 C C . GLU A 1 303 ? 17.630 -10.831 -4.006 1.00 78.69 303 GLU A C 1
ATOM 2376 O O . GLU A 1 303 ? 17.021 -9.966 -3.365 1.00 78.69 303 GLU A O 1
ATOM 2381 N N . MET A 1 304 ? 17.419 -10.997 -5.316 1.00 86.25 304 MET A N 1
ATOM 2382 C CA . MET A 1 304 ? 16.344 -10.268 -5.993 1.00 86.25 304 MET A CA 1
ATOM 2383 C C . MET A 1 304 ? 14.982 -10.726 -5.444 1.00 86.25 304 MET A C 1
ATOM 2385 O O . MET A 1 304 ? 14.751 -11.930 -5.301 1.00 86.25 304 MET A O 1
ATOM 2389 N N . PRO A 1 305 ? 14.066 -9.798 -5.1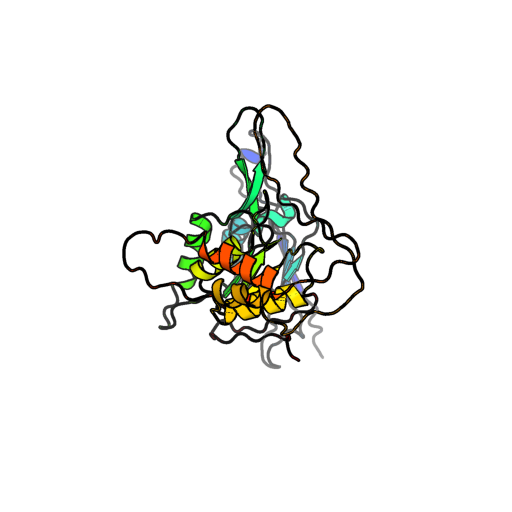21 1.00 92.06 305 PRO A N 1
ATOM 2390 C CA . PRO A 1 305 ? 12.776 -10.150 -4.558 1.00 92.06 305 PRO A CA 1
ATOM 2391 C C . PRO A 1 305 ? 11.866 -10.705 -5.655 1.00 92.06 305 PRO A C 1
ATOM 2393 O O . PRO A 1 305 ? 11.873 -10.228 -6.791 1.00 92.06 305 PRO A O 1
ATOM 2396 N N . TRP A 1 306 ? 11.005 -11.660 -5.300 1.00 94.56 306 TRP A N 1
ATOM 2397 C CA . TRP A 1 306 ? 9.885 -12.016 -6.170 1.00 94.56 306 TRP A CA 1
ATOM 2398 C C . TRP A 1 306 ? 8.975 -10.797 -6.328 1.00 94.56 306 TRP A C 1
ATOM 2400 O O . TRP A 1 306 ? 8.551 -10.200 -5.328 1.00 94.56 306 TRP A O 1
ATOM 2410 N N . VAL A 1 307 ? 8.654 -10.451 -7.572 1.00 96.56 307 VAL A N 1
ATOM 2411 C CA . VAL A 1 307 ? 7.882 -9.264 -7.934 1.00 96.56 307 VAL A CA 1
ATOM 2412 C C . VAL A 1 307 ? 6.998 -9.502 -9.165 1.00 96.56 307 VAL A C 1
ATOM 2414 O O . VAL A 1 307 ? 7.396 -10.175 -10.115 1.00 96.56 307 VAL A O 1
ATOM 2417 N N . ARG A 1 308 ? 5.794 -8.922 -9.169 1.00 94.69 308 ARG A N 1
ATOM 2418 C CA . ARG A 1 308 ? 4.897 -8.813 -10.335 1.00 94.69 308 ARG A CA 1
ATOM 2419 C C . ARG A 1 308 ? 4.240 -7.430 -10.394 1.00 94.69 308 ARG A C 1
ATOM 2421 O O . ARG A 1 308 ? 4.129 -6.780 -9.355 1.00 94.69 308 ARG A O 1
ATOM 2428 N N . PRO A 1 309 ? 3.764 -6.969 -11.561 1.00 94.44 309 PRO A N 1
ATOM 2429 C CA . PRO A 1 309 ? 2.777 -5.894 -11.606 1.00 94.44 309 PRO A CA 1
ATOM 2430 C C . PRO A 1 309 ? 1.441 -6.359 -11.003 1.00 94.44 309 PRO A C 1
ATOM 2432 O O . PRO A 1 309 ? 1.101 -7.539 -11.074 1.00 94.44 309 PRO A O 1
ATOM 2435 N N . ALA A 1 310 ? 0.667 -5.441 -10.428 1.00 91.81 310 ALA A N 1
ATOM 2436 C CA . ALA A 1 310 ? -0.735 -5.675 -10.085 1.00 91.81 310 ALA A CA 1
ATOM 2437 C C . ALA A 1 310 ? -1.677 -5.292 -11.243 1.00 91.81 310 ALA A C 1
ATOM 2439 O O . ALA A 1 310 ? -1.302 -4.522 -12.132 1.00 91.81 310 ALA A O 1
ATOM 2440 N N . PHE A 1 311 ? -2.904 -5.819 -11.222 1.00 84.44 311 PHE A N 1
ATOM 2441 C CA . PHE A 1 311 ? -3.975 -5.500 -12.172 1.00 84.44 311 PHE A CA 1
ATOM 2442 C C . PHE A 1 311 ? -5.357 -5.526 -11.495 1.00 84.44 311 PHE A C 1
ATOM 2444 O O . PHE A 1 311 ? -5.520 -6.088 -10.407 1.00 84.44 311 PHE A O 1
ATOM 2451 N N . ASP A 1 312 ? -6.358 -4.933 -12.149 1.00 79.50 312 ASP A N 1
ATOM 2452 C CA . ASP A 1 312 ? -7.741 -4.892 -11.663 1.00 79.50 312 ASP A CA 1
ATOM 2453 C C . ASP A 1 312 ? -8.349 -6.302 -11.598 1.00 79.50 312 ASP A C 1
ATOM 2455 O O . ASP A 1 312 ? -8.546 -6.959 -12.618 1.00 79.50 312 ASP A O 1
ATOM 2459 N N . GLY A 1 313 ? -8.664 -6.772 -10.388 1.00 78.69 313 GLY A N 1
ATOM 2460 C CA . GLY A 1 313 ? -9.157 -8.137 -10.157 1.00 78.69 313 GLY A CA 1
ATOM 2461 C C . GLY A 1 313 ? -8.079 -9.162 -9.777 1.00 78.69 313 GLY A C 1
ATOM 2462 O O . GLY A 1 313 ? -8.394 -10.349 -9.674 1.00 78.69 313 GLY A O 1
ATOM 2463 N N . LEU A 1 314 ? -6.839 -8.730 -9.516 1.00 82.25 314 LEU A N 1
ATOM 2464 C CA . LEU A 1 314 ? -5.824 -9.569 -8.873 1.00 82.25 314 LEU A CA 1
ATOM 2465 C C . LEU A 1 314 ? -6.300 -10.010 -7.473 1.00 82.25 314 LEU A C 1
ATOM 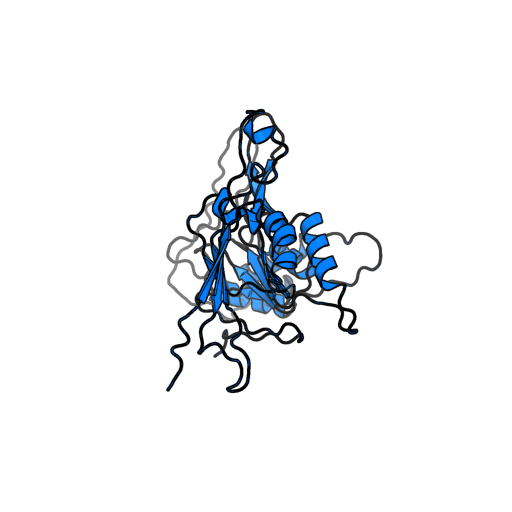2467 O O . LEU A 1 314 ? -6.503 -9.191 -6.575 1.00 82.25 314 LEU A O 1
ATOM 2471 N N . LEU A 1 315 ? -6.430 -11.320 -7.274 1.00 83.62 315 LEU A N 1
ATOM 2472 C CA . LEU A 1 315 ? -6.764 -11.966 -6.009 1.00 83.62 315 LEU A CA 1
ATOM 2473 C C . LEU A 1 315 ? -5.504 -12.600 -5.417 1.00 83.62 315 LEU A C 1
ATOM 2475 O O . LEU A 1 315 ? -4.940 -13.529 -5.991 1.00 83.62 315 LEU A O 1
ATOM 2479 N N . VAL A 1 316 ? -5.076 -12.118 -4.246 1.00 87.19 316 VAL A N 1
ATOM 2480 C CA . VAL A 1 316 ? -3.906 -12.643 -3.526 1.00 87.19 316 VAL A CA 1
ATOM 2481 C C . VAL A 1 316 ? -4.359 -13.413 -2.289 1.00 87.19 316 VAL A C 1
ATOM 2483 O O . VAL A 1 316 ? -4.876 -12.841 -1.328 1.00 87.19 316 VAL A O 1
ATOM 2486 N N . HIS A 1 317 ? -4.117 -14.720 -2.285 1.00 87.31 317 HIS A N 1
ATOM 2487 C CA . HIS A 1 317 ? -4.419 -15.615 -1.174 1.00 87.31 317 HIS A CA 1
ATOM 2488 C C . HIS A 1 317 ? -3.177 -15.819 -0.300 1.00 87.31 317 HIS A C 1
ATOM 2490 O O . HIS A 1 317 ? -2.108 -16.195 -0.777 1.00 87.31 317 HIS A O 1
ATOM 2496 N N . THR A 1 318 ? -3.315 -15.579 1.003 1.00 84.12 318 THR A N 1
ATOM 2497 C CA . THR A 1 318 ? -2.231 -15.662 1.993 1.00 84.12 318 THR A CA 1
ATOM 2498 C C . THR A 1 318 ? -2.791 -16.100 3.347 1.00 84.12 318 THR A C 1
ATOM 2500 O O . THR A 1 318 ? -3.955 -15.843 3.655 1.00 84.12 318 THR A O 1
ATOM 2503 N N . SER A 1 319 ? -1.983 -16.776 4.168 1.00 76.56 319 SER A N 1
ATOM 2504 C CA . SER A 1 319 ? -2.388 -17.260 5.494 1.00 76.56 319 SER A CA 1
ATOM 2505 C C . SER A 1 319 ? -1.475 -16.714 6.585 1.00 76.56 319 SER A C 1
ATOM 2507 O O . SER A 1 319 ? -0.256 -16.826 6.503 1.00 76.56 319 SER A O 1
ATOM 2509 N N . LEU A 1 320 ? -2.070 -16.195 7.664 1.00 68.06 320 LEU A N 1
ATOM 2510 C CA . LEU A 1 320 ? -1.371 -15.524 8.773 1.00 68.06 320 LEU A CA 1
ATOM 2511 C C . LEU A 1 320 ? -0.277 -16.374 9.450 1.00 68.06 320 LEU A C 1
ATOM 2513 O O . LEU A 1 320 ? 0.597 -15.828 10.129 1.00 68.06 320 LEU A O 1
ATOM 2517 N N . ARG A 1 321 ? -0.348 -17.704 9.302 1.00 67.56 321 ARG A N 1
ATOM 2518 C CA . ARG A 1 321 ? 0.567 -18.696 9.894 1.00 67.56 321 ARG A CA 1
ATOM 2519 C C . ARG A 1 321 ? 1.416 -19.456 8.868 1.00 67.56 321 ARG A C 1
ATOM 2521 O O . ARG A 1 321 ? 2.164 -20.337 9.269 1.00 67.56 321 ARG A O 1
ATOM 2528 N N . SER A 1 322 ? 1.280 -19.169 7.574 1.00 69.81 322 SER A N 1
ATOM 2529 C CA . SER A 1 322 ? 2.006 -19.874 6.514 1.00 69.81 322 SER A CA 1
ATOM 2530 C C . SER A 1 322 ? 2.849 -18.908 5.695 1.00 69.81 322 SER A C 1
ATOM 2532 O O . SER A 1 322 ? 2.408 -17.804 5.388 1.00 69.81 322 SER A O 1
ATOM 2534 N N . SER A 1 323 ? 4.017 -19.373 5.261 1.00 73.56 323 SER A N 1
ATOM 2535 C CA . SER A 1 323 ? 4.848 -18.705 4.255 1.00 73.56 323 SER A CA 1
ATOM 2536 C C . SER A 1 323 ? 4.351 -18.948 2.817 1.00 73.56 323 SER A C 1
ATOM 2538 O O . SER A 1 323 ? 5.061 -18.669 1.856 1.00 73.56 323 SER A O 1
ATOM 2540 N N . GLN A 1 324 ? 3.151 -19.509 2.643 1.00 82.06 324 GLN A N 1
ATOM 2541 C CA . GLN A 1 324 ? 2.524 -19.707 1.339 1.00 82.06 324 GLN A CA 1
ATOM 2542 C C . GLN A 1 324 ? 1.676 -18.492 0.945 1.00 82.06 324 GLN A C 1
ATOM 2544 O O . GLN A 1 324 ? 0.782 -18.075 1.686 1.00 82.06 324 GLN A O 1
ATOM 2549 N N . VAL A 1 325 ? 1.933 -17.985 -0.261 1.00 86.56 325 VAL A N 1
ATOM 2550 C CA . VAL A 1 325 ? 1.119 -16.977 -0.946 1.00 86.56 325 VAL A CA 1
ATOM 2551 C C . VAL A 1 325 ? 0.910 -17.419 -2.395 1.00 86.56 325 VAL A C 1
ATOM 2553 O O . VAL A 1 325 ? 1.866 -17.848 -3.051 1.00 86.56 325 VAL A O 1
ATOM 2556 N N . THR A 1 326 ? -0.325 -17.318 -2.878 1.00 88.44 326 THR A N 1
ATOM 2557 C CA . THR A 1 326 ? -0.736 -17.664 -4.249 1.00 88.44 326 THR A CA 1
ATOM 2558 C C . THR A 1 326 ? -1.632 -16.574 -4.831 1.00 88.44 326 THR A C 1
ATOM 2560 O O . THR A 1 326 ? -2.286 -15.846 -4.086 1.00 88.44 326 THR A O 1
ATOM 2563 N N . ASP A 1 327 ? -1.673 -16.473 -6.154 1.00 88.31 327 ASP A N 1
ATOM 2564 C CA . ASP A 1 327 ? -2.320 -15.384 -6.883 1.00 88.31 327 ASP A CA 1
ATOM 2565 C C . ASP A 1 327 ? -2.895 -15.871 -8.223 1.00 88.31 327 ASP A C 1
ATOM 2567 O O . ASP A 1 327 ? -2.285 -16.718 -8.876 1.00 88.31 327 ASP A O 1
ATOM 2571 N N . ASN A 1 328 ? -4.046 -15.325 -8.632 1.00 82.88 328 ASN A N 1
ATOM 2572 C CA . ASN A 1 328 ? -4.795 -15.690 -9.852 1.00 82.88 328 ASN A CA 1
ATOM 2573 C C . ASN A 1 328 ? -4.185 -15.135 -11.160 1.00 82.88 328 ASN A C 1
ATOM 2575 O O . ASN A 1 328 ? -4.895 -14.839 -12.117 1.00 82.88 328 ASN A O 1
ATOM 2579 N N . PHE A 1 329 ? -2.864 -14.948 -11.206 1.00 72.06 329 PHE A N 1
ATOM 2580 C CA . PHE A 1 329 ? -2.161 -14.383 -12.367 1.00 72.06 329 PHE A CA 1
ATOM 2581 C C . PHE A 1 329 ? -2.113 -15.361 -13.564 1.00 72.06 329 PHE A C 1
ATOM 2583 O O . PHE A 1 329 ? -1.836 -14.949 -14.685 1.00 72.06 329 PHE A O 1
ATOM 2590 N N . TYR A 1 330 ? -2.353 -16.657 -13.324 1.00 53.69 330 TYR A N 1
ATOM 2591 C CA . TYR A 1 330 ? -2.318 -17.733 -14.324 1.00 53.69 330 TYR A CA 1
ATOM 2592 C C . TYR A 1 330 ? -3.422 -18.784 -14.072 1.00 53.69 330 TYR A C 1
ATOM 2594 O O . TYR A 1 330 ? -3.136 -19.984 -14.074 1.00 53.69 330 TYR A O 1
ATOM 2602 N N . ASP A 1 331 ? -4.649 -18.317 -13.824 1.00 40.47 331 ASP A N 1
ATOM 2603 C CA . ASP A 1 331 ? -5.874 -19.142 -13.804 1.00 40.47 331 ASP A CA 1
ATOM 2604 C C . ASP A 1 331 ? -6.509 -19.235 -15.212 1.00 40.47 331 ASP A C 1
ATOM 2606 O O . ASP A 1 331 ? -6.493 -18.210 -15.935 1.00 40.47 331 ASP A O 1
#

pLDDT: mean 73.75, std 19.69, range [28.91, 97.75]

Foldseek 3Di:
DPDPPPKDKDKDWAADDDDDPDDPLNVDPPCVSDGAQGKMKIWIFDCPQAPDPPGHRDTAIEIEFQACCNVVSCVPVCVVVVPDDHPYYHFPDPDRSRYVNQAPFKAFQAFDDDPPDPTDGDIDGWHQPLLQETEDPAHLGRDPVRLVVSQVSQCPPPPPPRGARAEYEAEDQEQDGDRGHDHLLRQQVSCLSRVYLEYAYDNYDPQDDLVLQQLLLVCLQVQHALVVLPCVVPDCDDDWPDDDDDDDDDDDFDDDDPDGDRDDDPPRDPTDTDDSSVRNSSSRCSNVVVPDDDDDDDDDPRRRHRYHYDDDPWDWDDDSPDSDIDIPPPD

InterPro domains:
  IPR001279 Metallo-beta-lactamase [PF12706] (62-110)
  IPR036866 Ribonuclease Z/Hydroxyacylglutathione hydrolase-like [G3DSA:3.60.15.10] (6-109)
  IPR036866 Ribonuclease Z/Hydroxyacylglutathione hydrolase-like [G3DSA:3.60.15.10] (110-227)
  IPR036866 Ribonuclease Z/Hydroxyacylglutathione hydrolase-like [SSF56281] (61-211)

Secondary structure (DSSP, 8-state):
-----PPEEEEEE-------S--TTTT--STTS---SS-EEEEEE-TT--SSTTSPPPPEEEEE---TTHHHHHHHHHHHHT----SEEE-SSSSHHHHGGG-SEEEEEEEE--TTSPPEEEEEEEEEETTTEEEE-S-SB--HHHHHHHHHHHHT-TTS-----SEEEEE--BSS--SSS-BHHHHHHHHHHH--SEEEEE---TTS-HHHHHHHHHHHHTT--GGGGTGGGTS--S------------------TT-----------TTPPP-HHHHHHHHHHHHHHS---PPSS-----PPPPEEE--TT--EEE-TT-S-EEEGGG-

Organism: NCBI:txid56615

Radius of gyration: 25.54 Å; chains: 1; bounding box: 72×55×74 Å

Sequence (331 aa):
MEANEDARIEVILLGTDPEDQGCRCCKSEDRKDLRRNTSALLRIHHPSNKTSPDAPSTPLHLLIDVGKSFCEAAREFFPKHNIRRLDAVLLTHPHADAINGLDDLRVHHGKFFESNSKDKPYICTSYMIAKTIYYVSDVSEIPEETMTKILESHSGRGDGGGGRLNVLIIDTLRLLPHASHFGIAQAIHAAQRLNPIRTYLVGFTHRVTHDCWTYCCQAISQGRRSTDFEDASSSSSSQTNIYPPQARDLVVTEQDSGKSRQRFEVLLEKGVVEDYDRFTGQALRLIEADNPTPPLSNAVALEMPWVRPAFDGLLVHTSLRSSQVTDNFYD